Protein AF-A0A7S1WK56-F1 (afdb_monomer_lite)

Secondary structure (DSSP, 8-state):
---PPP-TTSPTTEEEEEETTTTEEEEEETTT--EESS-----S-TTS-SSSS----------------------------SSTTHHHHHHHHHHHHHHHHHHHHHHHHHHHHHHHHHHHHHHHHHHHHHHHHHHHHHHHHHHHHHHHHHHHHHHHHHHHHHHHHHHHHHHHHHHHHHHHHHHHHHHHHHHHHHHHHHHHHHTPPPP-

pLDDT: mean 79.46, std 22.86, range [32.66, 98.88]

Foldseek 3Di:
DPPDDDPPFAPPQKDWDADPVVRAIWIAGNVPRDIGRDRDGPDPDPPPPPPDDDDDDDDDDDDDDDDDDDDPDDPPPPPPPPDPVVVVVVVVVVVVVVVVVVVVVVVVVVVVVVVVVVVVVVVVVVVVVVVVVVVVVVVVVVVVVVVVVVVVVVVVVVVVVVVVVVVVVVVVVVVVVVVVVVVVVVVVVVVVVVVVVVCVVVVDPDDD

Radius of gyration: 56.82 Å; chains: 1; bounding box: 112×49×165 Å

Sequence (208 aa):
RMAGRVPYDLPVGWEWEWDAKCGMYYHYNRQTGEHTWRKPFGRMSSQETRAAGARRSCRFFDTDGLESKDFSGSTGSFDNEFEEAGDKDYLRQMEHELRLAMARAEAAEEQAAQLHGELQSARAEAEVARELLERMRGELESARAEAEVAQASERVRVLELEAAARRVVQLCAELDSARAAAEGAEEAGRVRDLELEAWRHHGVAQPG

Organism: Alexandrium catenella (NCBI:txid2925)

InterPro domains:
  IPR001202 WW domain [PS50020] (8-42)
  IPR001202 WW domain [SM00456] (9-42)
  IPR001202 WW domain [cd00201] (11-40)
  IPR036020 WW domain superfamily [SSF51045] (8-41)

Structure (mmCIF, N/CA/C/O backbone):
data_AF-A0A7S1WK56-F1
#
_entry.id   AF-A0A7S1WK56-F1
#
loop_
_atom_site.group_PDB
_atom_site.id
_atom_site.type_symbol
_atom_site.label_atom_id
_atom_site.label_alt_id
_atom_site.label_comp_id
_atom_site.label_asym_id
_atom_site.label_entity_id
_atom_site.label_seq_id
_atom_site.pdbx_PDB_ins_code
_atom_site.Cartn_x
_atom_site.Cartn_y
_atom_site.Cartn_z
_atom_site.occupancy
_atom_site.B_iso_or_equiv
_atom_site.auth_seq_id
_atom_site.auth_comp_id
_atom_site.auth_asym_id
_atom_site.auth_atom_id
_atom_site.pdbx_PDB_model_num
ATOM 1 N N . ARG A 1 1 ? -8.643 -21.824 -28.095 1.00 37.94 1 ARG A N 1
ATOM 2 C CA . ARG A 1 1 ? -7.795 -21.455 -29.255 1.00 37.94 1 ARG A CA 1
ATOM 3 C C . ARG A 1 1 ? -7.479 -19.973 -29.129 1.00 37.94 1 ARG A C 1
ATOM 5 O O . ARG A 1 1 ? -8.362 -19.164 -29.369 1.00 37.94 1 ARG A O 1
ATOM 12 N N . MET A 1 2 ? -6.288 -19.629 -28.642 1.00 37.19 2 MET A N 1
ATOM 13 C CA . MET A 1 2 ? -5.841 -18.237 -28.543 1.00 37.19 2 MET A CA 1
ATOM 14 C C . MET A 1 2 ? -5.387 -17.798 -29.938 1.00 37.19 2 MET A C 1
ATOM 16 O O . MET A 1 2 ? -4.275 -18.110 -30.349 1.00 37.19 2 MET A O 1
ATOM 20 N N . ALA A 1 3 ? -6.274 -17.145 -30.690 1.00 42.09 3 ALA A N 1
ATOM 21 C CA . ALA A 1 3 ? -5.906 -16.438 -31.912 1.00 42.09 3 ALA A CA 1
ATOM 22 C C . ALA A 1 3 ? -5.135 -15.170 -31.506 1.00 42.09 3 ALA A C 1
ATOM 24 O O . ALA A 1 3 ? -5.716 -14.103 -31.310 1.00 42.09 3 ALA A O 1
ATOM 25 N N . GLY A 1 4 ? -3.830 -15.327 -31.276 1.00 39.88 4 GLY A N 1
ATOM 26 C CA . GLY A 1 4 ? -2.907 -14.212 -31.104 1.00 39.88 4 GLY A CA 1
ATOM 27 C C . GLY A 1 4 ? -2.905 -13.354 -32.366 1.00 39.88 4 GLY A C 1
ATOM 28 O O . GLY A 1 4 ? -2.886 -13.879 -33.478 1.00 39.88 4 GLY A O 1
ATOM 29 N N . ARG A 1 5 ? -2.990 -12.034 -32.182 1.00 43.88 5 ARG A N 1
ATOM 30 C CA . ARG A 1 5 ? -2.992 -11.034 -33.256 1.00 43.88 5 ARG A CA 1
ATOM 31 C C . ARG A 1 5 ? -1.868 -11.318 -34.250 1.00 43.88 5 ARG A C 1
ATOM 33 O O . ARG A 1 5 ? -0.709 -11.433 -33.864 1.00 43.88 5 ARG A O 1
ATOM 40 N N . VAL A 1 6 ? -2.241 -11.392 -35.520 1.00 48.22 6 VAL A N 1
ATOM 41 C CA . VAL A 1 6 ? -1.336 -11.514 -36.663 1.00 48.22 6 VAL A CA 1
ATOM 42 C C . VAL A 1 6 ? -0.369 -10.320 -36.665 1.00 48.22 6 VAL A C 1
ATOM 44 O O . VAL A 1 6 ? -0.840 -9.181 -36.671 1.00 48.22 6 VAL A O 1
ATOM 47 N N . PRO A 1 7 ? 0.960 -10.522 -36.671 1.00 51.78 7 PRO A N 1
ATOM 48 C CA . PRO A 1 7 ? 1.886 -9.480 -37.095 1.00 51.78 7 PRO A CA 1
ATOM 49 C C . PRO A 1 7 ? 1.637 -9.239 -38.593 1.00 51.78 7 PRO A C 1
ATOM 51 O O . PRO A 1 7 ? 1.851 -10.136 -39.405 1.00 51.78 7 PRO A O 1
ATOM 54 N N . TYR A 1 8 ? 1.124 -8.059 -38.947 1.00 55.81 8 TYR A N 1
ATOM 55 C CA . TYR A 1 8 ? 0.561 -7.680 -40.258 1.00 55.81 8 TYR A CA 1
ATOM 56 C C . TYR A 1 8 ? 1.551 -7.615 -41.449 1.00 55.81 8 TYR A C 1
ATOM 58 O O . TYR A 1 8 ? 1.283 -6.935 -42.433 1.00 55.81 8 TYR A O 1
ATOM 66 N N . ASP A 1 9 ? 2.665 -8.348 -41.424 1.00 71.50 9 ASP A N 1
ATOM 67 C CA . ASP A 1 9 ? 3.758 -8.183 -42.401 1.00 71.50 9 ASP A CA 1
ATOM 68 C C . ASP A 1 9 ? 4.024 -9.418 -43.275 1.00 71.50 9 ASP A C 1
ATOM 70 O O . ASP A 1 9 ? 5.067 -9.514 -43.928 1.00 71.50 9 ASP A O 1
ATOM 74 N N . LEU A 1 10 ? 3.149 -10.420 -43.235 1.00 73.94 10 LEU A N 1
ATOM 75 C CA . LEU A 1 10 ? 3.310 -11.631 -44.034 1.00 73.94 10 LEU A CA 1
ATOM 76 C C . LEU A 1 10 ? 2.675 -11.442 -45.419 1.00 73.94 10 LEU A C 1
ATOM 78 O O . LEU A 1 10 ? 1.555 -10.933 -45.505 1.00 73.94 10 LEU A O 1
ATOM 82 N N . PRO A 1 11 ? 3.357 -11.836 -46.512 1.00 79.50 11 PRO A N 1
ATOM 83 C CA . PRO A 1 11 ? 2.775 -11.773 -47.846 1.00 79.50 11 PRO A CA 1
ATOM 84 C C . PRO A 1 11 ? 1.510 -12.633 -47.927 1.00 79.50 11 PRO A C 1
ATOM 86 O O . PRO A 1 11 ? 1.366 -13.622 -47.205 1.00 79.50 11 PRO A O 1
ATOM 89 N N . VAL A 1 12 ? 0.599 -12.282 -48.836 1.00 78.62 12 VAL A N 1
ATOM 90 C CA . VAL A 1 12 ? -0.652 -13.028 -49.026 1.00 78.62 12 VAL A CA 1
ATOM 91 C C . VAL A 1 12 ? -0.375 -14.525 -49.239 1.00 78.62 12 VAL A C 1
ATOM 93 O O . VAL A 1 12 ? 0.478 -14.901 -50.039 1.00 78.62 12 VAL A O 1
ATOM 96 N N . GLY A 1 13 ? -1.080 -15.378 -48.492 1.00 83.31 13 GLY A N 1
ATOM 97 C CA . GLY A 1 13 ? -0.922 -16.836 -48.544 1.00 83.31 13 GLY A CA 1
ATOM 98 C C . GLY A 1 13 ? 0.068 -17.427 -47.535 1.00 83.31 13 GLY A C 1
ATOM 99 O O . GLY A 1 13 ? 0.077 -18.647 -47.371 1.00 83.31 13 GLY A O 1
ATOM 100 N N . TRP A 1 14 ? 0.841 -16.599 -46.826 1.00 86.31 14 TRP A N 1
ATOM 101 C CA . TRP A 1 14 ? 1.722 -17.044 -45.747 1.00 86.31 14 TRP A CA 1
ATOM 102 C C . TRP A 1 14 ? 1.045 -16.964 -44.381 1.00 86.31 14 TRP A C 1
ATOM 104 O O . TRP A 1 14 ? 0.494 -15.935 -43.994 1.00 86.31 14 TRP A O 1
ATOM 114 N N . GLU A 1 15 ? 1.148 -18.049 -43.628 1.00 87.00 15 GLU A N 1
ATOM 115 C CA . GLU A 1 15 ? 0.730 -18.158 -42.236 1.00 87.00 15 GLU A CA 1
ATOM 116 C C . GLU A 1 15 ? 1.945 -18.538 -41.372 1.00 87.00 15 GLU A C 1
ATOM 118 O O . GLU A 1 15 ? 2.975 -18.984 -41.881 1.00 87.00 15 GLU A O 1
ATOM 123 N N . TRP A 1 16 ? 1.859 -18.321 -40.062 1.00 83.75 16 TRP A N 1
ATOM 124 C CA . TRP A 1 16 ? 2.904 -18.673 -39.099 1.00 83.75 16 TRP A CA 1
ATOM 125 C C . TRP A 1 16 ? 2.313 -19.603 -38.047 1.00 83.75 16 TRP A C 1
ATOM 127 O O . TRP A 1 16 ? 1.188 -19.397 -37.589 1.00 83.75 16 TRP A O 1
ATOM 137 N N . GLU A 1 17 ? 3.060 -20.634 -37.673 1.00 86.38 17 GLU A N 1
ATOM 138 C CA . GLU A 1 17 ? 2.648 -21.612 -36.672 1.00 86.38 17 GLU A CA 1
ATOM 139 C C . GLU A 1 17 ? 3.807 -21.895 -35.710 1.00 86.38 17 GLU A C 1
ATOM 141 O O . GLU A 1 17 ? 4.985 -21.775 -36.055 1.00 86.38 17 GLU A O 1
ATOM 146 N N . TRP A 1 18 ? 3.471 -22.191 -34.456 1.00 86.12 18 TRP A N 1
ATOM 147 C CA . TRP A 1 18 ? 4.445 -22.504 -33.416 1.00 86.12 18 TRP A CA 1
ATOM 148 C C . TRP A 1 18 ? 4.806 -23.986 -33.458 1.00 86.12 18 TRP A C 1
ATOM 150 O O . TRP A 1 18 ? 3.933 -24.831 -33.254 1.00 86.12 18 TRP A O 1
ATOM 160 N N . ASP A 1 19 ? 6.087 -24.307 -33.642 1.00 84.56 19 ASP A N 1
ATOM 161 C CA . ASP A 1 19 ? 6.566 -25.676 -33.466 1.00 84.56 19 ASP A CA 1
ATOM 162 C C . ASP A 1 19 ? 7.037 -25.892 -32.021 1.00 84.56 19 ASP A C 1
ATOM 164 O O . ASP A 1 19 ? 8.079 -25.390 -31.593 1.00 84.56 19 ASP A O 1
ATOM 168 N N . ALA A 1 20 ? 6.276 -26.690 -31.268 1.00 83.69 20 ALA A N 1
ATOM 169 C CA . ALA A 1 20 ? 6.601 -27.052 -29.890 1.00 83.69 20 ALA A CA 1
ATOM 170 C C . ALA A 1 20 ? 7.893 -27.880 -29.759 1.00 83.69 20 ALA A C 1
ATOM 172 O O . ALA A 1 20 ? 8.467 -27.922 -28.673 1.00 83.69 20 ALA A O 1
ATOM 173 N N . LYS A 1 21 ? 8.362 -28.531 -30.833 1.00 77.50 21 LYS A N 1
ATOM 174 C CA . LYS A 1 21 ? 9.604 -29.322 -30.819 1.00 77.50 21 LYS A CA 1
ATOM 175 C C . LYS A 1 21 ? 10.846 -28.448 -30.914 1.00 77.50 21 LYS A C 1
ATOM 177 O O . LYS A 1 21 ? 11.847 -28.743 -30.269 1.00 77.50 21 LYS A O 1
ATOM 182 N N . CYS A 1 22 ? 10.779 -27.389 -31.715 1.00 77.12 22 CYS A N 1
ATOM 183 C CA . CYS A 1 22 ? 11.897 -26.475 -31.935 1.00 77.12 22 CYS A CA 1
ATOM 184 C C . CYS A 1 22 ? 11.815 -25.211 -31.070 1.00 77.12 22 CYS A C 1
ATOM 186 O O . CYS A 1 22 ? 12.796 -24.478 -30.989 1.00 77.12 22 CYS A O 1
ATOM 188 N N . GLY A 1 23 ? 10.671 -24.950 -30.427 1.00 86.25 23 GLY A N 1
ATOM 189 C CA . GLY A 1 23 ? 10.465 -23.763 -29.595 1.00 86.25 23 GLY A CA 1
ATOM 190 C C . GLY A 1 23 ? 10.542 -22.458 -30.390 1.00 86.25 23 GLY A C 1
ATOM 191 O O . GLY A 1 23 ? 10.945 -21.432 -29.849 1.00 86.25 23 GLY A O 1
ATOM 192 N N . MET A 1 24 ? 10.214 -22.504 -31.685 1.00 83.88 24 MET A N 1
ATOM 193 C CA . MET A 1 24 ? 10.280 -21.363 -32.595 1.00 83.88 24 MET A CA 1
ATOM 194 C C . MET A 1 24 ? 9.082 -21.357 -33.549 1.00 83.88 24 MET A C 1
ATOM 196 O O . MET A 1 24 ? 8.478 -22.395 -33.826 1.00 83.88 24 MET A O 1
ATOM 200 N N . TYR A 1 25 ? 8.751 -20.176 -34.072 1.00 85.88 25 TYR A N 1
ATOM 201 C CA . TYR A 1 25 ? 7.740 -20.029 -35.117 1.00 85.88 25 TYR A CA 1
ATOM 202 C C . TYR A 1 25 ? 8.321 -20.379 -36.487 1.00 85.88 25 TYR A C 1
ATOM 204 O O . TYR A 1 25 ? 9.414 -19.930 -36.838 1.00 85.88 25 TYR A O 1
ATOM 212 N N . TYR A 1 26 ? 7.560 -21.132 -37.275 1.00 85.88 26 TYR A N 1
ATOM 213 C CA . TYR A 1 26 ? 7.835 -21.359 -38.688 1.00 85.88 26 TYR A CA 1
ATOM 214 C C . TYR A 1 26 ? 6.744 -20.707 -39.536 1.00 85.88 26 TYR A C 1
ATOM 216 O O . TYR A 1 26 ? 5.606 -20.545 -39.096 1.00 85.88 26 TYR A O 1
ATOM 224 N N . HIS A 1 27 ? 7.100 -20.300 -40.750 1.00 88.38 27 HIS A N 1
ATOM 225 C CA . HIS A 1 27 ? 6.170 -19.720 -41.709 1.00 88.38 27 HIS A CA 1
ATOM 226 C C . HIS A 1 27 ? 5.883 -20.746 -42.791 1.00 88.38 27 HIS A C 1
ATOM 228 O O . HIS A 1 27 ? 6.809 -21.380 -43.301 1.00 88.38 27 HIS A O 1
ATOM 234 N N . TYR A 1 28 ? 4.620 -20.895 -43.164 1.00 88.12 28 TYR A N 1
ATOM 235 C CA . TYR A 1 28 ? 4.206 -21.817 -44.206 1.00 88.12 28 TYR A CA 1
ATOM 236 C C . TYR A 1 28 ? 3.258 -21.133 -45.183 1.00 88.12 28 TYR A C 1
ATOM 238 O O . TYR A 1 28 ? 2.394 -20.345 -44.799 1.00 88.12 28 TYR A O 1
ATOM 246 N N . ASN A 1 29 ? 3.446 -21.402 -46.469 1.00 87.38 29 ASN A N 1
ATOM 247 C CA . ASN A 1 29 ? 2.599 -20.869 -47.519 1.00 87.38 29 ASN A CA 1
ATOM 248 C C . ASN A 1 29 ? 1.518 -21.893 -47.860 1.00 87.38 29 ASN A C 1
ATOM 250 O O . ASN A 1 29 ? 1.813 -22.974 -48.370 1.00 87.38 29 ASN A O 1
ATOM 254 N N . ARG A 1 30 ? 0.249 -21.552 -47.627 1.00 82.69 30 ARG A N 1
ATOM 255 C CA . ARG A 1 30 ? -0.880 -22.447 -47.937 1.00 82.69 30 ARG A CA 1
ATOM 256 C C . ARG A 1 30 ? -1.102 -22.655 -49.428 1.00 82.69 30 ARG A C 1
ATOM 258 O O . ARG A 1 30 ? -1.727 -23.640 -49.803 1.00 82.69 30 ARG A O 1
ATOM 265 N N . GLN A 1 31 ? -0.622 -21.737 -50.263 1.00 81.44 31 GLN A N 1
ATOM 266 C CA . GLN A 1 31 ? -0.774 -21.816 -51.713 1.00 81.44 31 GLN A CA 1
ATOM 267 C C . GLN A 1 31 ? 0.300 -22.701 -52.352 1.00 81.44 31 GLN A C 1
ATOM 269 O O . GLN A 1 31 ? -0.015 -23.455 -53.268 1.00 81.44 31 GLN A O 1
ATOM 274 N N . THR A 1 32 ? 1.550 -22.631 -51.877 1.00 82.62 32 THR A N 1
ATOM 275 C CA . THR A 1 32 ? 2.677 -23.388 -52.463 1.00 82.62 32 THR A CA 1
ATOM 276 C C . THR A 1 32 ? 3.055 -24.645 -51.679 1.00 82.62 32 THR A C 1
ATOM 278 O O . THR A 1 32 ? 3.718 -25.521 -52.228 1.00 82.62 32 THR A O 1
ATOM 281 N N . GLY A 1 33 ? 2.641 -24.764 -50.413 1.00 84.94 33 GLY A N 1
ATOM 282 C CA . GLY A 1 33 ? 3.062 -25.845 -49.514 1.00 84.94 33 GLY A CA 1
ATOM 283 C C . GLY A 1 33 ? 4.503 -25.703 -49.005 1.00 84.94 33 GLY A C 1
ATOM 284 O O . GLY A 1 33 ? 5.042 -26.632 -48.406 1.00 84.94 33 GLY A O 1
ATOM 285 N N . GLU A 1 34 ? 5.146 -24.559 -49.243 1.00 83.38 34 GLU A N 1
ATOM 286 C CA . GLU A 1 34 ? 6.510 -24.285 -48.787 1.00 83.38 34 GLU A CA 1
ATOM 287 C C . GLU A 1 34 ? 6.534 -23.886 -47.308 1.00 83.38 34 GLU A C 1
ATOM 289 O O . GLU A 1 34 ? 5.634 -23.195 -46.829 1.00 83.38 34 GLU A O 1
ATOM 294 N N . HIS A 1 35 ? 7.589 -24.281 -46.592 1.00 86.56 35 HIS A N 1
ATOM 295 C CA . HIS A 1 35 ? 7.834 -23.895 -45.202 1.00 86.56 35 HIS A CA 1
ATOM 296 C C . HIS A 1 35 ? 9.228 -23.276 -45.053 1.00 86.56 35 HIS A C 1
ATOM 298 O O . HIS A 1 35 ? 10.198 -23.733 -45.655 1.00 86.56 35 HIS A O 1
ATOM 304 N N . THR A 1 36 ? 9.336 -22.221 -44.249 1.00 82.69 36 THR A N 1
ATOM 305 C CA . THR A 1 36 ? 10.593 -21.519 -43.969 1.00 82.69 36 THR A CA 1
ATOM 306 C C . THR A 1 36 ? 10.640 -21.048 -42.522 1.00 82.69 36 THR A C 1
ATOM 308 O O . THR A 1 36 ? 9.667 -20.547 -41.960 1.00 82.69 36 THR A O 1
ATOM 311 N N . TRP A 1 37 ? 11.819 -21.155 -41.921 1.00 84.94 37 TRP A N 1
ATOM 312 C CA . TRP A 1 37 ? 12.100 -20.611 -40.593 1.00 84.94 37 TRP A CA 1
ATOM 313 C C . TRP A 1 37 ? 12.365 -19.097 -40.631 1.00 84.94 37 TRP A C 1
ATOM 315 O O . TRP A 1 37 ? 12.256 -18.419 -39.615 1.00 84.94 37 TRP A O 1
ATOM 325 N N . ARG A 1 38 ? 12.692 -18.537 -41.806 1.00 80.19 38 ARG A N 1
ATOM 326 C CA . ARG A 1 38 ? 12.914 -17.094 -42.006 1.00 80.19 38 ARG A CA 1
ATOM 327 C C . ARG A 1 38 ? 11.637 -16.418 -42.500 1.00 80.19 38 ARG A C 1
ATOM 329 O O . ARG A 1 38 ? 11.012 -16.936 -43.421 1.00 80.19 38 ARG A O 1
ATOM 336 N N . LYS A 1 39 ? 11.287 -15.253 -41.938 1.00 79.81 39 LYS A N 1
ATOM 337 C CA . LYS A 1 39 ? 10.111 -14.467 -42.349 1.00 79.81 39 LYS A CA 1
ATOM 338 C C . LYS A 1 39 ? 10.194 -14.160 -43.857 1.00 79.81 39 LYS A C 1
ATOM 340 O O . LYS A 1 39 ? 11.180 -13.554 -44.284 1.00 79.81 39 LYS A O 1
ATOM 345 N N . PRO A 1 40 ? 9.213 -14.583 -44.669 1.00 73.88 40 PRO A N 1
ATOM 346 C CA . PRO A 1 40 ? 9.191 -14.279 -46.093 1.00 73.88 40 PRO A CA 1
ATOM 347 C C . PRO A 1 40 ? 8.975 -12.771 -46.262 1.00 73.88 40 PRO A C 1
ATOM 349 O O . PRO A 1 40 ? 7.939 -12.235 -45.878 1.00 73.88 40 PRO A O 1
ATOM 352 N N . PHE A 1 41 ? 9.967 -12.062 -46.800 1.00 67.44 41 PHE A N 1
ATOM 353 C CA . PHE A 1 41 ? 9.804 -10.649 -47.129 1.00 67.44 41 PHE A CA 1
ATOM 354 C C . PHE A 1 41 ? 8.927 -10.531 -48.372 1.00 67.44 41 PHE A C 1
ATOM 356 O O . PHE A 1 41 ? 9.178 -11.200 -49.372 1.00 67.44 41 PHE A O 1
ATOM 363 N N . GLY A 1 42 ? 7.910 -9.670 -48.312 1.00 58.34 42 GLY A N 1
ATOM 364 C CA . GLY A 1 42 ? 7.040 -9.344 -49.438 1.00 58.34 42 GLY A CA 1
ATOM 365 C C . GLY A 1 42 ? 7.780 -8.601 -50.544 1.00 58.34 42 GLY A C 1
ATOM 366 O O . GLY A 1 42 ? 7.571 -7.413 -50.749 1.00 58.34 42 GLY A O 1
ATOM 367 N N . ARG A 1 43 ? 8.643 -9.302 -51.278 1.00 42.69 43 ARG A N 1
ATOM 368 C CA . ARG A 1 43 ? 8.897 -9.009 -52.684 1.00 42.69 43 ARG A CA 1
ATOM 369 C C . ARG A 1 43 ? 8.170 -10.087 -53.463 1.00 42.69 43 ARG A C 1
ATOM 371 O O . ARG A 1 43 ? 8.346 -11.275 -53.211 1.00 42.69 43 ARG A O 1
ATOM 378 N N . MET A 1 44 ? 7.274 -9.640 -54.329 1.00 38.28 44 MET A N 1
ATOM 379 C CA . MET A 1 44 ? 6.530 -10.483 -55.249 1.00 38.28 44 MET A CA 1
ATOM 380 C C . MET A 1 44 ? 7.467 -11.519 -55.899 1.00 38.28 44 MET A C 1
ATOM 382 O O . MET A 1 44 ? 8.581 -11.187 -56.293 1.00 38.28 44 MET A O 1
ATOM 386 N N . SER A 1 45 ? 6.986 -12.764 -55.969 1.00 42.12 45 SER A N 1
ATOM 387 C CA . SER A 1 45 ? 7.499 -13.870 -56.790 1.00 42.12 45 SER A CA 1
ATOM 388 C C . SER A 1 45 ? 8.974 -14.283 -56.623 1.00 42.12 45 SER A C 1
ATOM 390 O O . SER A 1 45 ? 9.818 -13.966 -57.455 1.00 42.12 45 SER A O 1
ATOM 392 N N . SER A 1 46 ? 9.243 -15.211 -55.696 1.00 40.41 46 SER A N 1
ATOM 393 C CA . SER A 1 46 ? 10.385 -16.151 -55.783 1.00 40.41 46 SER A CA 1
ATOM 394 C C . SER A 1 46 ? 10.202 -17.219 -56.884 1.00 40.41 46 SER A C 1
ATOM 396 O O . SER A 1 46 ? 10.585 -18.373 -56.712 1.00 40.41 46 SER A O 1
ATOM 398 N N . GLN A 1 47 ? 9.610 -16.859 -58.028 1.00 37.91 47 GLN A N 1
ATOM 399 C CA . GLN A 1 47 ? 9.504 -17.725 -59.212 1.00 37.91 47 GLN A CA 1
ATOM 400 C C . GLN A 1 47 ? 10.326 -17.219 -60.406 1.00 37.91 47 GLN A C 1
ATOM 402 O O . GLN A 1 47 ? 10.152 -17.708 -61.517 1.00 37.91 47 GLN A O 1
ATOM 407 N N . GLU A 1 48 ? 11.289 -16.321 -60.176 1.00 40.22 48 GLU A N 1
ATOM 408 C CA . GLU A 1 48 ? 12.227 -15.859 -61.211 1.00 40.22 48 GLU A CA 1
ATOM 409 C C . GLU A 1 48 ? 13.697 -16.192 -60.897 1.00 40.22 48 GLU A C 1
ATOM 411 O O . GLU A 1 48 ? 14.625 -15.521 -61.330 1.00 40.22 48 GLU A O 1
ATOM 416 N N . THR A 1 49 ? 13.940 -17.293 -60.179 1.00 37.69 49 THR A N 1
ATOM 417 C CA . THR A 1 49 ? 15.266 -17.938 -60.092 1.00 37.69 49 THR A CA 1
ATOM 418 C C . THR A 1 49 ? 15.220 -19.372 -60.610 1.00 37.69 49 THR A C 1
ATOM 420 O O . THR A 1 49 ? 15.719 -20.317 -60.001 1.00 37.69 49 THR A O 1
ATOM 423 N N . ARG A 1 50 ? 14.628 -19.542 -61.798 1.00 37.34 50 ARG A N 1
ATOM 424 C CA . ARG A 1 50 ? 14.742 -20.779 -62.585 1.00 37.34 50 ARG A CA 1
ATOM 425 C C . ARG A 1 50 ? 15.207 -20.551 -64.027 1.00 37.34 50 ARG A C 1
ATOM 427 O O . ARG A 1 50 ? 14.840 -21.305 -64.919 1.00 37.34 50 ARG A O 1
ATOM 434 N N . ALA A 1 51 ? 16.071 -19.557 -64.233 1.00 43.97 51 ALA A N 1
ATOM 435 C CA . ALA A 1 51 ? 16.780 -19.342 -65.493 1.00 43.97 51 ALA A CA 1
ATOM 436 C C . ALA A 1 51 ? 18.200 -18.787 -65.267 1.00 43.97 51 ALA A C 1
ATOM 438 O O . ALA A 1 51 ? 18.481 -17.661 -65.639 1.00 43.97 51 ALA A O 1
ATOM 439 N N . ALA A 1 52 ? 19.075 -19.562 -64.619 1.00 44.38 52 ALA A N 1
A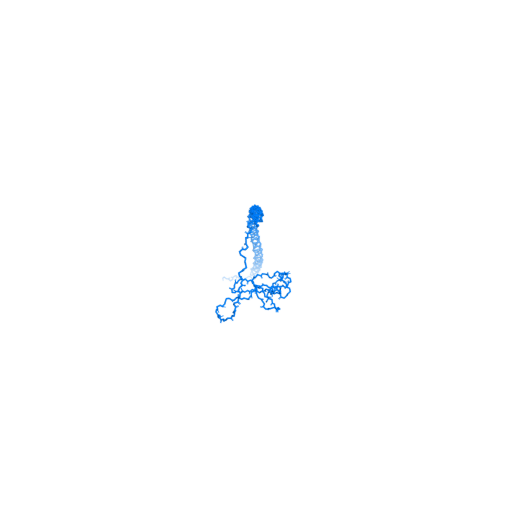TOM 440 C CA . ALA A 1 52 ? 20.532 -19.587 -64.842 1.00 44.38 52 ALA A CA 1
ATOM 441 C C . ALA A 1 52 ? 21.193 -20.380 -63.709 1.00 44.38 52 ALA A C 1
ATOM 443 O O . ALA A 1 52 ? 21.128 -19.989 -62.551 1.00 44.38 52 ALA A O 1
ATOM 444 N N . GLY A 1 53 ? 21.850 -21.490 -64.042 1.00 41.53 53 GLY A N 1
ATOM 445 C CA . GLY A 1 53 ? 22.726 -22.188 -63.099 1.00 41.53 53 GLY A CA 1
ATOM 446 C C . GLY A 1 53 ? 22.101 -23.408 -62.431 1.00 41.53 53 GLY A C 1
ATOM 447 O O . GLY A 1 53 ? 21.726 -23.370 -61.268 1.00 41.53 53 GLY A O 1
ATOM 448 N N . ALA A 1 54 ? 22.023 -24.509 -63.181 1.00 41.09 54 ALA A N 1
ATOM 449 C CA . ALA A 1 54 ? 22.580 -25.808 -62.785 1.00 41.09 54 ALA A CA 1
ATOM 450 C C . ALA A 1 54 ? 21.935 -26.924 -63.611 1.00 41.09 54 ALA A C 1
ATOM 452 O O . ALA A 1 54 ? 20.805 -27.331 -63.347 1.00 41.09 54 ALA A O 1
ATOM 453 N N . ARG A 1 55 ? 22.690 -27.465 -64.572 1.00 36.72 55 ARG A N 1
ATOM 454 C CA . ARG A 1 55 ? 22.737 -28.907 -64.859 1.00 36.72 55 ARG A CA 1
ATOM 455 C C . ARG A 1 55 ? 23.858 -29.189 -65.848 1.00 36.72 55 ARG A C 1
ATOM 457 O O . ARG A 1 55 ? 23.718 -28.913 -67.033 1.00 36.72 55 ARG A O 1
ATOM 464 N N . ARG A 1 56 ? 24.940 -29.753 -65.313 1.00 38.03 56 ARG A N 1
ATOM 465 C CA . ARG A 1 56 ? 25.766 -30.855 -65.845 1.00 38.03 56 ARG A CA 1
ATOM 466 C C . ARG A 1 56 ? 26.921 -30.998 -64.846 1.00 38.03 56 ARG A C 1
ATOM 468 O O . ARG A 1 56 ? 27.912 -30.299 -64.934 1.00 38.03 56 ARG A O 1
ATOM 475 N N . SER A 1 57 ? 26.687 -31.617 -63.689 1.00 39.06 57 SER A N 1
ATOM 476 C CA . SER A 1 57 ? 26.694 -33.077 -63.504 1.00 39.06 57 SER A CA 1
ATOM 477 C C . SER A 1 57 ? 27.910 -33.708 -64.172 1.00 39.06 57 SER A C 1
ATOM 479 O O . SER A 1 57 ? 27.862 -34.057 -65.348 1.00 39.06 57 SER A O 1
ATOM 481 N N . CYS A 1 58 ? 28.964 -33.887 -63.380 1.00 33.91 58 CYS A N 1
ATOM 482 C CA . CYS A 1 58 ? 30.047 -34.812 -63.662 1.00 33.91 58 CYS A CA 1
ATOM 483 C C . CYS A 1 58 ? 29.488 -36.230 -63.884 1.00 33.91 58 CYS A C 1
ATOM 485 O O . CYS A 1 58 ? 28.756 -36.744 -63.037 1.00 33.91 58 CYS A O 1
ATOM 487 N N . ARG A 1 59 ? 29.838 -36.830 -65.024 1.00 37.56 59 ARG A N 1
ATOM 488 C CA . ARG A 1 59 ? 30.022 -38.270 -65.302 1.00 37.56 59 ARG A CA 1
ATOM 489 C C . ARG A 1 59 ? 30.733 -38.329 -66.668 1.00 37.56 59 ARG A C 1
ATOM 491 O O . ARG A 1 59 ? 30.208 -37.775 -67.622 1.00 37.56 59 ARG A O 1
ATOM 498 N N . PHE A 1 60 ? 32.038 -38.598 -66.722 1.00 32.66 60 PHE A N 1
ATOM 499 C CA . PHE A 1 60 ? 32.685 -39.922 -66.713 1.00 32.66 60 PHE A CA 1
ATOM 500 C C . PHE A 1 60 ? 32.326 -40.749 -67.966 1.00 32.66 60 PHE A C 1
ATOM 502 O O . PHE A 1 60 ? 31.175 -41.145 -68.088 1.00 32.66 60 PHE A O 1
ATOM 509 N N . PHE A 1 61 ? 33.334 -40.916 -68.844 1.00 37.84 61 PHE A N 1
ATOM 510 C CA . PHE A 1 61 ? 33.528 -41.821 -69.999 1.00 37.84 61 PHE A CA 1
ATOM 511 C C . PHE A 1 61 ? 32.318 -42.245 -70.854 1.00 37.84 61 PHE A C 1
ATOM 513 O O . PHE A 1 61 ? 31.438 -42.945 -70.378 1.00 37.84 61 PHE A O 1
ATOM 520 N N . ASP A 1 62 ? 32.359 -41.919 -72.152 1.00 38.66 62 ASP A N 1
ATOM 521 C CA . ASP A 1 62 ? 32.649 -42.932 -73.177 1.00 38.66 62 ASP A CA 1
ATOM 522 C C . ASP A 1 62 ? 33.174 -42.287 -74.469 1.00 38.66 62 ASP A C 1
ATOM 524 O O . ASP A 1 62 ? 32.768 -41.202 -74.887 1.00 38.66 62 ASP A O 1
ATOM 528 N N . THR A 1 63 ? 34.160 -42.975 -75.029 1.00 44.31 63 THR A N 1
ATOM 529 C CA . THR A 1 63 ? 34.798 -42.795 -76.327 1.00 44.31 63 THR A CA 1
ATOM 530 C C . THR A 1 63 ? 33.812 -43.070 -77.455 1.00 44.31 63 THR A C 1
ATOM 532 O O . THR A 1 63 ? 33.109 -44.069 -77.395 1.00 44.31 63 THR A O 1
ATOM 535 N N . ASP A 1 64 ? 33.821 -42.258 -78.511 1.00 36.69 64 ASP A N 1
ATOM 536 C CA . ASP A 1 64 ? 34.056 -42.782 -79.858 1.00 36.69 64 ASP A CA 1
ATOM 537 C C . ASP A 1 64 ? 34.246 -41.667 -80.884 1.00 36.69 64 ASP A C 1
ATOM 539 O O . ASP A 1 64 ? 33.840 -40.521 -80.695 1.00 36.69 64 ASP A O 1
ATOM 543 N N . GLY A 1 65 ? 34.987 -42.049 -81.921 1.00 39.84 65 GLY A N 1
ATOM 544 C CA . GLY A 1 65 ? 35.642 -41.209 -82.909 1.00 39.84 65 GLY A CA 1
ATOM 545 C C . GLY A 1 65 ? 34.769 -40.174 -83.605 1.00 39.84 65 GLY A C 1
ATOM 546 O O . GLY A 1 65 ? 33.572 -40.354 -83.795 1.00 39.84 65 GLY A O 1
ATOM 547 N N . LEU A 1 66 ? 35.438 -39.128 -84.088 1.00 47.16 66 LEU A N 1
ATOM 548 C CA . LEU A 1 66 ? 35.589 -38.876 -85.523 1.00 47.16 66 LEU A CA 1
ATOM 549 C C . LEU A 1 66 ? 36.627 -37.758 -85.738 1.00 47.16 66 LEU A C 1
ATOM 551 O O . LEU A 1 66 ? 36.521 -36.679 -85.169 1.00 47.16 66 LEU A O 1
ATOM 555 N N . GLU A 1 67 ? 37.645 -38.105 -86.530 1.00 42.25 67 GLU A N 1
ATOM 556 C CA . GLU A 1 67 ? 38.340 -37.275 -87.531 1.00 42.25 67 GLU A CA 1
ATOM 557 C C . GLU A 1 67 ? 38.824 -35.874 -87.104 1.00 42.25 67 GLU A C 1
ATOM 559 O O . GLU A 1 67 ? 38.072 -34.928 -86.917 1.00 42.25 67 GLU A O 1
ATOM 564 N N . SER A 1 68 ? 40.133 -35.703 -86.904 1.00 47.25 68 SER A N 1
ATOM 565 C CA . SER A 1 68 ? 41.058 -35.241 -87.957 1.00 47.25 68 SER A CA 1
ATOM 566 C C . SER A 1 68 ? 40.594 -33.962 -88.665 1.00 47.25 68 SER A C 1
ATOM 568 O O . SER A 1 68 ? 39.795 -34.019 -89.597 1.00 47.25 68 SER A O 1
ATOM 570 N N . LYS A 1 69 ? 41.184 -32.825 -88.274 1.00 45.00 69 LYS A N 1
ATOM 571 C CA . LYS A 1 69 ? 41.948 -31.956 -89.187 1.00 45.00 69 LYS A CA 1
ATOM 572 C C . LYS A 1 69 ? 42.494 -30.727 -88.468 1.00 45.00 69 LYS A C 1
ATOM 574 O O . LYS A 1 69 ? 41.751 -29.896 -87.962 1.00 45.00 69 LYS A O 1
ATOM 579 N N . ASP A 1 70 ? 43.818 -30.649 -88.466 1.00 50.78 70 ASP A N 1
ATOM 580 C CA . ASP A 1 70 ? 44.571 -29.490 -88.936 1.00 50.78 70 ASP A CA 1
ATOM 581 C C . ASP A 1 70 ? 44.052 -28.122 -88.473 1.00 50.78 70 ASP A C 1
ATOM 583 O O . ASP A 1 70 ? 43.427 -27.378 -89.225 1.00 50.78 70 ASP A O 1
ATOM 587 N N . PHE A 1 71 ? 44.412 -27.745 -87.247 1.00 40.59 71 PHE A N 1
ATOM 588 C CA . PHE A 1 71 ? 44.524 -26.334 -86.883 1.00 40.59 71 PHE A CA 1
ATOM 589 C C . PHE A 1 71 ? 45.951 -26.039 -86.413 1.00 40.59 71 PHE A C 1
ATOM 591 O O . PHE A 1 71 ? 46.212 -25.659 -85.275 1.00 40.59 71 PHE A O 1
ATOM 598 N N . SER A 1 72 ? 46.913 -26.230 -87.324 1.00 51.62 72 SER A N 1
ATOM 599 C CA . SER A 1 72 ? 48.198 -25.530 -87.272 1.00 51.62 72 SER A CA 1
ATOM 600 C C . SER A 1 72 ? 47.938 -24.066 -87.632 1.00 51.62 72 SER A C 1
ATOM 602 O O . SER A 1 72 ? 48.116 -23.637 -88.771 1.00 51.62 72 S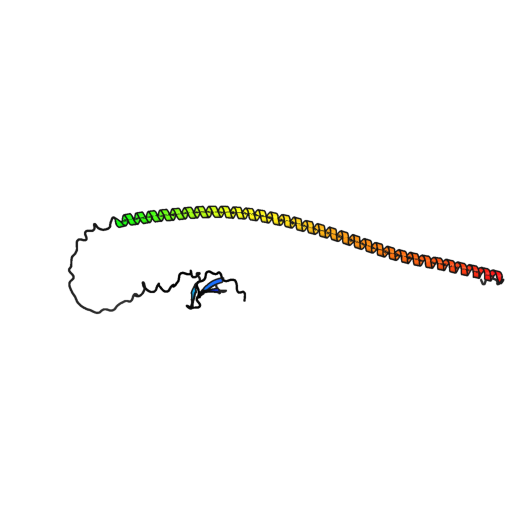ER A O 1
ATOM 604 N N . GLY A 1 73 ? 47.409 -23.324 -86.668 1.00 38.91 73 GLY A N 1
ATOM 605 C CA . GLY A 1 73 ? 47.003 -21.941 -86.832 1.00 38.91 73 GLY A CA 1
ATOM 606 C C . GLY A 1 73 ? 47.605 -21.099 -85.729 1.00 38.91 73 GLY A C 1
ATOM 607 O O . GLY A 1 73 ? 46.982 -20.914 -84.697 1.00 38.91 73 GLY A O 1
ATOM 608 N N . SER A 1 74 ? 48.790 -20.564 -86.010 1.00 43.88 74 SER A N 1
ATOM 609 C CA . SER A 1 74 ? 49.296 -19.335 -85.411 1.00 43.88 74 SER A CA 1
ATOM 610 C C . SER A 1 74 ? 49.545 -19.384 -83.899 1.00 43.88 74 SER A C 1
ATOM 612 O O . SER A 1 74 ? 48.681 -19.076 -83.080 1.00 43.88 74 SER A O 1
ATOM 614 N N . THR A 1 75 ? 50.802 -19.634 -83.526 1.00 49.56 75 THR A N 1
ATOM 615 C CA . THR A 1 75 ? 51.414 -18.938 -82.388 1.00 49.56 75 THR A CA 1
ATOM 616 C C . THR A 1 75 ? 51.393 -17.443 -82.705 1.00 49.56 75 THR A C 1
ATOM 618 O O . THR A 1 75 ? 52.383 -16.872 -83.164 1.00 49.56 75 THR A O 1
ATOM 621 N N . GLY A 1 76 ? 50.219 -16.835 -82.548 1.00 40.09 76 GLY A N 1
ATOM 622 C CA . GLY A 1 76 ? 50.078 -15.399 -82.483 1.00 40.09 76 GLY A CA 1
ATOM 623 C C . GLY A 1 76 ? 50.942 -14.947 -81.324 1.00 40.09 76 GLY A C 1
ATOM 624 O O . GLY A 1 76 ? 50.731 -15.377 -80.191 1.00 40.09 76 GLY A O 1
ATOM 625 N N . SER A 1 77 ? 51.951 -14.146 -81.655 1.00 49.59 77 SER A N 1
ATOM 626 C CA . SER A 1 77 ? 52.562 -13.190 -80.746 1.00 49.59 77 SER A CA 1
ATOM 627 C C . SER A 1 77 ? 51.423 -12.523 -79.987 1.00 49.59 77 SER A C 1
ATOM 629 O O . SER A 1 77 ? 50.699 -11.699 -80.538 1.00 49.59 77 SER A O 1
ATOM 631 N N . PHE A 1 78 ? 51.167 -12.999 -78.773 1.00 38.03 78 PHE A N 1
ATOM 632 C CA . PHE A 1 78 ? 50.288 -12.322 -77.848 1.00 38.03 78 PHE A CA 1
ATOM 633 C C . PHE A 1 78 ? 51.136 -11.148 -77.385 1.00 38.03 78 PHE A C 1
ATOM 635 O O . PHE A 1 78 ? 52.020 -11.315 -76.544 1.00 38.03 78 PHE A O 1
ATOM 642 N N . ASP A 1 79 ? 50.967 -10.005 -78.049 1.00 46.75 79 ASP A N 1
ATOM 643 C CA . ASP A 1 79 ? 51.467 -8.727 -77.569 1.00 46.75 79 ASP A CA 1
ATOM 644 C C . ASP A 1 79 ? 50.839 -8.522 -76.188 1.00 46.75 79 ASP A C 1
ATOM 646 O O . ASP A 1 79 ? 49.708 -8.063 -76.034 1.00 46.75 79 ASP A O 1
ATOM 650 N N . ASN A 1 80 ? 51.561 -8.982 -75.170 1.00 48.12 80 ASN A N 1
ATOM 651 C CA . ASN A 1 80 ? 51.178 -8.950 -73.770 1.00 48.12 80 ASN A CA 1
ATOM 652 C C . ASN A 1 80 ? 51.446 -7.535 -73.227 1.00 48.12 80 ASN A C 1
ATOM 654 O O . ASN A 1 80 ? 52.186 -7.349 -72.269 1.00 48.12 80 ASN A O 1
ATOM 658 N N . GLU A 1 81 ? 50.892 -6.532 -73.907 1.00 54.16 81 GLU A N 1
ATOM 659 C CA . GLU A 1 81 ? 50.842 -5.127 -73.478 1.00 54.16 81 GLU A CA 1
ATOM 660 C C . GLU A 1 81 ? 49.410 -4.699 -73.120 1.00 54.16 81 GLU A C 1
ATOM 662 O O . GLU A 1 81 ? 49.140 -3.526 -72.861 1.00 54.16 81 GLU A O 1
ATOM 667 N N . PHE A 1 82 ? 48.473 -5.646 -73.076 1.00 47.28 82 PHE A N 1
ATOM 668 C CA . PHE A 1 82 ? 47.078 -5.389 -72.757 1.00 47.28 82 PHE A CA 1
ATOM 669 C C . PHE A 1 82 ? 46.762 -5.880 -71.333 1.00 47.28 82 PHE A C 1
ATOM 671 O O . PHE A 1 82 ? 47.052 -7.021 -71.000 1.00 47.28 82 PHE A O 1
ATOM 678 N N . GLU A 1 83 ? 46.169 -4.991 -70.524 1.00 54.97 83 GLU A N 1
ATOM 679 C CA . GLU A 1 83 ? 45.534 -5.214 -69.202 1.00 54.97 83 GLU A CA 1
ATOM 680 C C . GLU A 1 83 ? 46.305 -4.978 -67.885 1.00 54.97 83 GLU A C 1
ATOM 682 O O . GLU A 1 83 ? 45.742 -5.205 -66.822 1.00 54.97 83 GLU A O 1
ATOM 687 N N . GLU A 1 84 ? 47.489 -4.359 -67.851 1.00 53.62 84 GLU A N 1
ATOM 688 C CA . GLU A 1 84 ? 48.111 -4.038 -66.539 1.00 53.62 84 GLU A CA 1
ATOM 689 C C . GLU A 1 84 ? 47.544 -2.778 -65.830 1.00 53.62 84 GLU A C 1
ATOM 691 O O . GLU A 1 84 ? 47.866 -2.500 -64.669 1.00 53.62 84 GLU A O 1
ATOM 696 N N . ALA A 1 85 ? 46.710 -1.986 -66.517 1.00 53.81 85 ALA A N 1
ATOM 697 C CA . ALA A 1 85 ? 46.114 -0.756 -65.977 1.00 53.81 85 ALA A CA 1
ATOM 698 C C . ALA A 1 85 ? 44.758 -0.988 -65.279 1.00 53.81 85 ALA A C 1
ATOM 700 O O . ALA A 1 85 ? 44.493 -0.368 -64.249 1.00 53.81 85 ALA A O 1
ATOM 701 N N . GLY A 1 86 ? 43.932 -1.913 -65.787 1.00 60.62 86 GLY A N 1
ATOM 702 C CA . GLY A 1 86 ? 42.612 -2.224 -65.217 1.00 60.62 86 GLY A CA 1
ATOM 703 C C . GLY A 1 86 ? 42.694 -2.859 -63.826 1.00 60.62 86 GLY A C 1
ATOM 704 O O . GLY A 1 86 ? 41.916 -2.508 -62.939 1.00 60.62 86 GLY A O 1
ATOM 705 N N . ASP A 1 87 ? 43.703 -3.702 -63.597 1.00 65.56 87 ASP A N 1
ATOM 706 C CA . ASP A 1 87 ? 43.929 -4.367 -62.308 1.00 65.56 87 ASP A CA 1
ATOM 707 C C . ASP A 1 87 ? 44.339 -3.391 -61.196 1.00 65.56 87 ASP A C 1
ATOM 709 O O . ASP A 1 87 ? 43.911 -3.522 -60.048 1.00 65.56 87 ASP A O 1
ATOM 713 N N . LYS A 1 88 ? 45.134 -2.363 -61.517 1.00 73.00 88 LYS A N 1
ATOM 714 C CA . LYS A 1 88 ? 45.585 -1.374 -60.522 1.00 73.00 88 LYS A CA 1
ATOM 715 C C . LYS A 1 88 ? 44.451 -0.443 -60.099 1.00 73.00 88 LYS A C 1
ATOM 717 O O . LYS A 1 88 ? 44.369 -0.092 -58.922 1.00 73.00 88 LYS A O 1
ATOM 722 N N . ASP A 1 89 ? 43.565 -0.072 -61.019 1.00 83.12 89 ASP A N 1
ATOM 723 C CA . ASP A 1 89 ? 42.402 0.759 -60.698 1.00 83.12 89 ASP A CA 1
ATOM 724 C C . ASP A 1 89 ? 41.314 -0.031 -59.955 1.00 83.12 89 ASP A C 1
ATOM 726 O O . ASP A 1 89 ? 40.736 0.492 -59.000 1.00 83.12 89 ASP A O 1
ATOM 730 N N . TYR A 1 90 ? 41.123 -1.316 -60.280 1.00 79.38 90 TYR A N 1
ATOM 731 C CA . TYR A 1 90 ? 40.246 -2.217 -59.524 1.00 79.38 90 TYR A CA 1
ATOM 732 C C . TYR A 1 90 ? 40.715 -2.402 -58.072 1.00 79.38 90 TYR A C 1
ATOM 734 O O . TYR A 1 90 ? 39.925 -2.273 -57.135 1.00 79.38 90 TYR A O 1
ATOM 742 N N . LEU A 1 91 ? 42.016 -2.626 -57.858 1.00 86.00 91 LEU A N 1
ATOM 743 C CA . LEU A 1 91 ? 42.584 -2.757 -56.514 1.00 86.00 91 LEU A CA 1
ATOM 744 C C . LEU A 1 91 ? 42.474 -1.459 -55.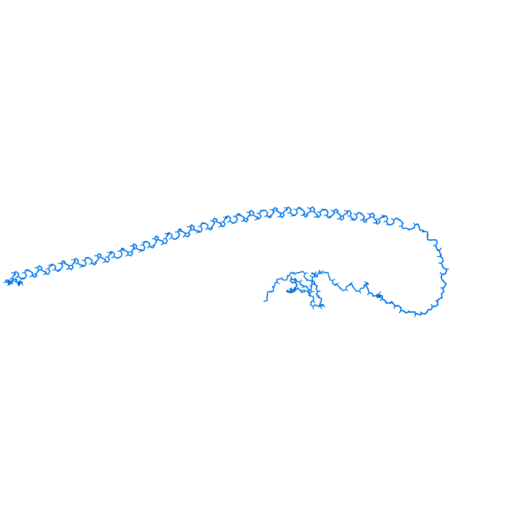702 1.00 86.00 91 LEU A C 1
ATOM 746 O O . LEU A 1 91 ? 42.144 -1.514 -54.519 1.00 86.00 91 LEU A O 1
ATOM 750 N N . ARG A 1 92 ? 42.684 -0.289 -56.323 1.00 89.88 92 ARG A N 1
ATOM 751 C CA . ARG A 1 92 ? 42.470 1.016 -55.664 1.00 89.88 92 ARG A CA 1
ATOM 752 C C . ARG A 1 92 ? 41.007 1.228 -55.282 1.00 89.88 92 ARG A C 1
ATOM 754 O O . ARG A 1 92 ? 40.734 1.718 -54.187 1.00 89.88 92 ARG A O 1
ATOM 761 N N . GLN A 1 93 ? 40.073 0.857 -56.160 1.00 91.62 93 GLN A N 1
ATOM 762 C CA . GLN A 1 93 ? 38.644 0.944 -55.872 1.00 91.62 93 GLN A CA 1
ATOM 763 C C . GLN A 1 93 ? 38.263 0.027 -54.704 1.00 91.62 93 GLN A C 1
ATOM 765 O O . GLN A 1 93 ? 37.609 0.478 -53.766 1.00 91.62 93 GLN A O 1
ATOM 770 N N . MET A 1 94 ? 38.726 -1.223 -54.715 1.00 93.31 94 MET A N 1
ATOM 771 C CA . MET A 1 94 ? 38.482 -2.178 -53.635 1.00 93.31 94 MET A CA 1
ATOM 772 C C . MET A 1 94 ? 39.088 -1.707 -52.304 1.00 93.31 94 MET A C 1
ATOM 774 O O . MET A 1 94 ? 38.449 -1.815 -51.260 1.00 93.31 94 MET A O 1
ATOM 778 N N . GLU A 1 95 ? 40.296 -1.139 -52.316 1.00 95.12 95 GLU A N 1
ATOM 779 C CA . GLU A 1 95 ? 40.931 -0.590 -51.113 1.00 95.12 95 GLU A CA 1
ATOM 780 C C . GLU A 1 95 ? 40.158 0.623 -50.566 1.00 95.12 95 GLU A C 1
ATOM 782 O O . GLU A 1 95 ? 39.992 0.772 -49.355 1.00 95.12 95 GLU A O 1
ATOM 787 N N . HIS A 1 96 ? 39.639 1.482 -51.446 1.00 96.31 96 HIS A N 1
ATOM 788 C CA . HIS A 1 96 ? 38.761 2.585 -51.061 1.00 96.31 96 HIS A CA 1
ATOM 789 C C . HIS A 1 96 ? 37.434 2.082 -50.470 1.00 96.31 96 HIS A C 1
ATOM 791 O O . HIS A 1 96 ? 36.993 2.582 -49.435 1.00 96.31 96 HIS A O 1
ATOM 797 N N . GLU A 1 97 ? 36.815 1.062 -51.068 1.00 96.31 97 GLU A N 1
ATOM 798 C CA . GLU A 1 97 ? 35.603 0.432 -50.534 1.00 96.31 97 GLU A CA 1
ATOM 799 C C . GLU A 1 97 ? 35.846 -0.236 -49.177 1.00 96.31 97 GLU A C 1
ATOM 801 O O . GLU A 1 97 ? 35.026 -0.080 -48.271 1.00 96.31 97 GLU A O 1
ATOM 806 N N . LEU A 1 98 ? 36.989 -0.902 -48.993 1.00 97.06 98 LEU A N 1
ATOM 807 C CA . LEU A 1 98 ? 37.382 -1.481 -47.710 1.00 97.06 98 LEU A CA 1
ATOM 808 C C . LEU A 1 98 ? 37.577 -0.395 -46.647 1.00 97.06 98 LEU A C 1
ATOM 810 O O . LEU A 1 98 ? 37.051 -0.531 -45.545 1.00 97.06 98 LEU A O 1
ATOM 814 N N . ARG A 1 99 ? 38.256 0.713 -46.977 1.00 97.19 99 ARG A N 1
ATOM 815 C CA . ARG A 1 99 ? 38.392 1.864 -46.066 1.00 97.19 99 ARG A CA 1
ATOM 816 C C . ARG A 1 99 ? 37.033 2.434 -45.668 1.00 97.19 99 ARG A C 1
ATOM 818 O O . ARG A 1 99 ? 36.809 2.705 -44.493 1.00 97.19 99 ARG A O 1
ATOM 825 N N . LEU A 1 100 ? 36.110 2.578 -46.618 1.00 97.44 100 LEU A N 1
ATOM 826 C CA . LEU A 1 100 ? 34.747 3.030 -46.327 1.00 97.44 100 LEU A CA 1
ATOM 827 C C . LEU A 1 100 ? 33.976 2.030 -45.459 1.00 97.44 100 LEU A C 1
ATOM 829 O O . LEU A 1 100 ? 33.222 2.441 -44.579 1.00 97.44 100 LEU A O 1
ATOM 833 N N . ALA A 1 101 ? 34.138 0.730 -45.701 1.00 97.06 101 ALA A N 1
ATOM 834 C CA . ALA A 1 101 ? 33.510 -0.311 -44.898 1.00 97.06 101 ALA A CA 1
ATOM 835 C C . ALA A 1 101 ? 34.045 -0.308 -43.459 1.00 97.06 101 ALA A C 1
ATOM 837 O O . ALA A 1 101 ? 33.249 -0.378 -42.527 1.00 97.06 101 ALA A O 1
ATOM 838 N N . MET A 1 102 ? 35.360 -0.150 -43.277 1.00 96.75 102 MET A N 1
ATOM 839 C CA . MET A 1 102 ? 35.985 -0.010 -41.960 1.00 96.75 102 MET A CA 1
ATOM 840 C C . MET A 1 102 ? 35.512 1.256 -41.245 1.00 96.75 102 MET A C 1
ATOM 842 O O . MET A 1 102 ? 35.056 1.162 -40.114 1.00 96.75 102 MET A O 1
ATOM 846 N N . ALA A 1 103 ? 35.486 2.408 -41.921 1.00 96.69 103 ALA A N 1
ATOM 847 C CA . ALA A 1 103 ? 34.983 3.651 -41.333 1.00 96.69 103 ALA A CA 1
ATOM 848 C C . ALA A 1 103 ? 33.501 3.553 -40.918 1.00 96.69 103 ALA A C 1
ATOM 850 O O . ALA A 1 103 ? 33.094 4.094 -39.894 1.00 96.69 103 ALA A O 1
ATOM 851 N N . ARG A 1 104 ? 32.671 2.835 -41.691 1.00 97.56 104 ARG A N 1
ATOM 852 C CA . ARG A 1 104 ? 31.277 2.549 -41.306 1.00 97.56 104 ARG A CA 1
ATOM 853 C C . ARG A 1 104 ? 31.187 1.602 -40.113 1.00 97.56 104 ARG A C 1
ATOM 855 O O . ARG A 1 104 ? 30.281 1.770 -39.305 1.00 97.56 104 ARG A O 1
ATOM 862 N N . ALA A 1 105 ? 32.075 0.613 -40.025 1.00 96.56 105 ALA A N 1
ATOM 863 C CA . ALA A 1 105 ? 32.131 -0.301 -38.890 1.00 96.56 105 ALA A CA 1
ATOM 864 C C . ALA A 1 105 ? 32.542 0.443 -37.612 1.00 96.56 105 ALA A C 1
ATOM 866 O O . ALA A 1 105 ? 31.837 0.337 -36.617 1.00 96.56 105 ALA A O 1
ATOM 867 N N . GLU A 1 106 ? 33.582 1.276 -37.674 1.00 97.12 106 GLU A N 1
ATOM 868 C CA . GLU A 1 106 ? 34.013 2.136 -36.563 1.00 97.12 106 GLU A CA 1
ATOM 869 C C . GLU A 1 106 ? 32.885 3.080 -36.118 1.00 97.12 106 GLU A C 1
ATOM 871 O O . GLU A 1 106 ? 32.539 3.120 -34.941 1.00 97.12 106 GLU A O 1
ATOM 876 N N . ALA A 1 107 ? 32.215 3.758 -37.057 1.00 96.75 107 ALA A N 1
ATOM 877 C CA . ALA A 1 107 ? 31.074 4.616 -36.728 1.00 96.75 107 ALA A CA 1
ATOM 878 C C . ALA A 1 107 ? 29.899 3.837 -36.105 1.00 96.75 107 ALA A C 1
ATOM 880 O O . ALA A 1 107 ? 29.204 4.349 -35.227 1.00 96.75 107 ALA A O 1
ATOM 881 N N . ALA A 1 108 ? 29.657 2.599 -36.545 1.00 96.69 108 ALA A N 1
ATOM 882 C CA . ALA A 1 108 ? 28.633 1.741 -35.954 1.00 96.69 108 ALA A CA 1
ATOM 883 C C . ALA A 1 108 ? 29.018 1.278 -34.538 1.00 96.69 108 ALA A C 1
ATOM 885 O O . ALA A 1 108 ? 28.149 1.198 -33.669 1.00 96.69 108 ALA A O 1
ATOM 886 N N . GLU A 1 109 ? 30.301 1.008 -34.286 1.00 96.94 109 GLU A N 1
ATOM 887 C CA . GLU A 1 109 ? 30.820 0.693 -32.952 1.00 96.94 109 GLU A CA 1
ATOM 888 C C . GLU A 1 109 ? 30.695 1.891 -32.002 1.00 96.94 109 GLU A C 1
ATOM 890 O O . GLU A 1 109 ? 30.214 1.729 -30.879 1.00 96.94 109 GLU A O 1
ATOM 895 N N . GLU A 1 110 ? 31.024 3.102 -32.459 1.00 96.81 110 GLU A N 1
ATOM 896 C CA . GLU A 1 110 ? 30.831 4.336 -31.687 1.00 96.81 110 GLU A CA 1
ATOM 897 C C . GLU A 1 110 ? 29.353 4.567 -31.341 1.00 96.81 110 GLU A C 1
ATOM 899 O O . GLU A 1 110 ? 29.013 4.841 -30.186 1.00 96.81 110 GLU A O 1
ATOM 904 N N . GLN A 1 111 ? 28.451 4.382 -32.310 1.00 97.56 111 GLN A N 1
ATOM 905 C CA . GLN A 1 111 ? 27.007 4.469 -32.073 1.00 97.56 111 GLN A CA 1
ATOM 906 C C . GLN A 1 111 ? 26.524 3.415 -31.071 1.00 97.56 111 GLN A C 1
ATOM 908 O O . GLN A 1 111 ? 25.709 3.718 -30.197 1.00 97.56 111 GLN A O 1
ATOM 913 N N . ALA A 1 112 ? 27.033 2.184 -31.155 1.00 97.62 112 ALA A N 1
ATOM 914 C CA . ALA A 1 112 ? 26.697 1.129 -30.205 1.00 97.62 112 ALA A CA 1
ATOM 915 C C . ALA A 1 112 ? 27.186 1.464 -28.787 1.00 97.62 112 ALA A C 1
ATOM 917 O O . ALA A 1 112 ? 26.453 1.236 -27.823 1.00 97.62 112 ALA A O 1
ATOM 918 N N . ALA A 1 113 ? 28.381 2.046 -28.650 1.00 97.31 113 ALA A N 1
ATOM 919 C CA . ALA A 1 113 ? 28.908 2.500 -27.367 1.00 97.31 113 ALA A CA 1
ATOM 920 C C . ALA A 1 113 ? 28.060 3.636 -26.772 1.00 97.31 113 ALA A C 1
ATOM 922 O O . ALA A 1 113 ? 27.751 3.607 -25.578 1.00 97.31 113 ALA A O 1
ATOM 923 N N . GLN A 1 114 ? 27.620 4.591 -27.598 1.00 97.44 114 GLN A N 1
ATOM 924 C CA . GLN A 1 114 ? 26.729 5.667 -27.163 1.00 97.44 114 GLN A CA 1
ATOM 925 C C . GLN A 1 114 ? 25.387 5.117 -26.660 1.00 97.44 114 GLN A C 1
ATOM 927 O O . GLN A 1 114 ? 24.987 5.408 -25.532 1.00 97.44 114 GLN A O 1
ATOM 932 N N . LEU A 1 115 ? 24.725 4.265 -27.451 1.00 98.19 115 LEU A N 1
ATOM 933 C CA . LEU A 1 115 ? 23.458 3.639 -27.059 1.00 98.19 115 LEU A CA 1
ATOM 934 C C . LEU A 1 115 ? 23.614 2.768 -25.809 1.00 98.19 115 LEU A C 1
ATOM 936 O O . LEU A 1 115 ? 22.719 2.726 -24.967 1.00 98.19 115 LEU A O 1
ATOM 940 N N . HIS A 1 116 ? 24.752 2.085 -25.654 1.00 98.25 116 HIS A N 1
ATOM 941 C CA . HIS A 1 116 ? 25.047 1.343 -24.434 1.00 98.25 116 HIS A CA 1
ATOM 942 C C . HIS A 1 116 ? 25.125 2.276 -23.221 1.00 98.25 116 HIS A C 1
ATOM 944 O O . HIS A 1 116 ? 24.526 1.972 -22.192 1.00 98.25 116 HIS A O 1
ATOM 950 N N . GLY A 1 117 ? 25.799 3.423 -23.342 1.00 98.25 117 GLY A N 1
ATOM 951 C CA . GLY A 1 117 ? 25.842 4.443 -22.291 1.00 98.25 117 GLY A CA 1
ATOM 952 C C . GLY A 1 117 ? 24.452 4.962 -21.912 1.00 98.25 117 GLY A C 1
ATOM 953 O O . GLY A 1 117 ? 24.112 5.001 -20.729 1.00 98.25 117 GLY A O 1
ATOM 954 N N . GLU A 1 118 ? 23.617 5.280 -22.903 1.00 98.38 118 GLU A N 1
ATOM 955 C CA . GLU A 1 118 ? 22.229 5.720 -22.690 1.00 98.38 118 GLU A CA 1
ATOM 956 C C . GLU A 1 118 ? 21.386 4.641 -21.990 1.00 98.38 118 GLU A C 1
ATOM 958 O O . GLU A 1 118 ? 20.672 4.934 -21.030 1.00 98.38 118 GLU A O 1
ATOM 963 N N . LEU A 1 119 ? 21.516 3.374 -22.399 1.00 98.38 119 LEU A N 1
ATOM 964 C CA . LEU A 1 119 ? 20.838 2.246 -21.753 1.00 98.38 119 LEU A CA 1
ATOM 965 C C . LEU A 1 119 ? 21.289 2.040 -20.302 1.00 98.38 119 LEU A C 1
ATOM 967 O O . LEU A 1 119 ? 20.455 1.725 -19.453 1.00 98.38 119 LEU A O 1
ATOM 971 N N . GLN A 1 120 ? 22.579 2.214 -19.999 1.00 98.12 120 GLN A N 1
ATOM 972 C CA . GLN A 1 120 ? 23.087 2.127 -18.625 1.00 98.12 120 GLN A CA 1
ATOM 973 C C . GLN A 1 120 ? 22.544 3.268 -17.757 1.00 98.12 120 GLN A C 1
ATOM 975 O O . GLN A 1 120 ? 22.121 3.015 -16.630 1.00 98.12 120 GLN A O 1
ATOM 980 N N . SER A 1 121 ? 22.480 4.494 -18.289 1.00 98.00 121 SER A N 1
ATOM 981 C CA . SER A 1 121 ? 21.859 5.630 -17.591 1.00 98.00 121 SER A CA 1
ATOM 982 C C . SER A 1 121 ? 20.382 5.365 -17.307 1.00 98.00 121 SER A C 1
ATOM 984 O O . SER A 1 121 ? 19.948 5.437 -16.160 1.00 98.00 121 SER A O 1
ATOM 986 N N . ALA A 1 122 ? 19.621 4.957 -18.327 1.00 98.12 122 ALA A N 1
ATOM 987 C CA . ALA A 1 122 ? 18.203 4.637 -18.180 1.00 98.12 122 ALA A CA 1
ATOM 988 C C . ALA A 1 122 ? 17.970 3.484 -17.190 1.00 98.12 122 ALA A C 1
ATOM 990 O O . ALA A 1 122 ? 16.994 3.484 -16.437 1.00 98.12 122 ALA A O 1
ATOM 991 N N . ARG A 1 123 ? 18.874 2.497 -17.156 1.00 98.31 123 ARG A N 1
ATOM 992 C CA . ARG A 1 123 ? 18.825 1.409 -16.178 1.00 98.31 123 ARG A CA 1
ATOM 993 C C . ARG A 1 123 ? 19.074 1.911 -14.757 1.00 98.31 123 ARG A C 1
ATOM 995 O O . ARG A 1 123 ? 18.321 1.525 -13.869 1.00 98.31 123 ARG A O 1
ATOM 1002 N N . ALA A 1 124 ? 20.074 2.764 -14.548 1.00 98.19 124 ALA A N 1
ATOM 1003 C CA . ALA A 1 124 ? 20.354 3.350 -13.239 1.00 98.19 124 ALA A CA 1
ATOM 1004 C C . ALA A 1 124 ? 19.168 4.193 -12.739 1.00 98.19 124 ALA A C 1
ATOM 1006 O O . ALA A 1 124 ? 18.738 4.049 -11.597 1.00 98.19 124 ALA A O 1
ATOM 1007 N N . GLU A 1 125 ? 18.570 5.005 -13.612 1.00 98.12 125 GLU A N 1
ATOM 1008 C CA . GLU A 1 125 ? 17.357 5.770 -13.297 1.00 98.12 125 GLU A CA 1
ATOM 1009 C C . GLU A 1 125 ? 16.177 4.858 -12.932 1.00 98.12 125 GLU A C 1
ATOM 1011 O O . GLU A 1 125 ? 15.458 5.117 -11.965 1.00 98.12 125 GLU A O 1
ATOM 1016 N N . ALA A 1 126 ? 15.992 3.756 -13.664 1.00 98.12 126 ALA A N 1
ATOM 1017 C CA . ALA A 1 126 ? 14.951 2.779 -13.364 1.00 98.12 126 ALA A CA 1
ATOM 1018 C C . ALA A 1 126 ? 15.187 2.054 -12.028 1.00 98.12 126 ALA A C 1
ATOM 1020 O O . ALA A 1 126 ? 14.221 1.736 -11.334 1.00 98.12 126 ALA A O 1
ATOM 1021 N N . GLU A 1 127 ? 16.440 1.785 -11.660 1.00 98.56 127 GLU A N 1
ATOM 1022 C CA . GLU A 1 127 ? 16.798 1.202 -10.362 1.00 98.56 127 GLU A CA 1
ATOM 1023 C C . GLU A 1 127 ? 16.467 2.177 -9.220 1.00 98.56 127 GLU A C 1
ATOM 1025 O O . GLU A 1 127 ? 15.742 1.796 -8.301 1.00 98.56 127 GLU A O 1
ATOM 1030 N N . VAL A 1 128 ? 16.828 3.459 -9.344 1.00 98.62 128 VAL A N 1
ATOM 1031 C CA . VAL A 1 128 ? 16.446 4.504 -8.371 1.00 98.62 128 VAL A CA 1
ATOM 1032 C C . VAL A 1 128 ? 14.922 4.636 -8.247 1.00 98.62 128 VAL A C 1
ATOM 1034 O O . VAL A 1 128 ? 14.382 4.733 -7.143 1.00 98.62 128 VAL A O 1
ATOM 1037 N N . ALA A 1 129 ? 14.195 4.605 -9.368 1.00 98.44 129 ALA A N 1
ATOM 1038 C CA . ALA A 1 129 ? 12.735 4.668 -9.353 1.00 98.44 129 ALA A CA 1
ATOM 1039 C C . ALA A 1 129 ? 12.105 3.457 -8.640 1.00 98.44 129 ALA A C 1
ATOM 1041 O O . ALA A 1 129 ? 11.110 3.610 -7.928 1.00 98.44 129 ALA A O 1
ATOM 1042 N N . ARG A 1 130 ? 12.680 2.257 -8.799 1.00 98.50 130 ARG A N 1
ATOM 1043 C CA . ARG A 1 130 ? 12.229 1.050 -8.086 1.00 98.50 130 ARG A CA 1
ATOM 1044 C C . ARG A 1 130 ? 12.448 1.174 -6.584 1.00 98.50 130 ARG A C 1
ATOM 1046 O O . ARG A 1 130 ? 11.511 0.914 -5.837 1.00 98.50 130 ARG A O 1
ATOM 1053 N N . GLU A 1 131 ? 13.624 1.623 -6.154 1.00 98.38 131 GLU A N 1
ATOM 1054 C CA . GLU A 1 131 ? 13.920 1.836 -4.731 1.00 98.38 131 GLU A CA 1
ATOM 1055 C C . GLU A 1 131 ? 12.960 2.852 -4.096 1.00 98.38 131 GLU A C 1
ATOM 1057 O O . GLU A 1 131 ? 12.454 2.638 -2.991 1.00 98.38 131 GLU A O 1
ATOM 1062 N N . LEU A 1 132 ? 12.632 3.932 -4.813 1.00 98.69 132 LEU A N 1
ATOM 1063 C CA . LEU A 1 132 ? 11.649 4.911 -4.351 1.00 98.69 132 LEU A CA 1
ATOM 1064 C C . LEU A 1 132 ? 10.253 4.291 -4.188 1.00 98.69 132 LEU A C 1
ATOM 1066 O O . LEU A 1 132 ? 9.588 4.530 -3.180 1.00 98.69 132 LEU A O 1
ATOM 1070 N N . LEU A 1 133 ? 9.809 3.482 -5.154 1.00 98.50 133 LEU A N 1
ATOM 1071 C CA . LEU A 1 133 ? 8.518 2.794 -5.075 1.00 98.50 133 LEU A CA 1
ATOM 1072 C C . LEU A 1 133 ? 8.479 1.773 -3.935 1.00 98.50 133 LEU A C 1
ATOM 1074 O O . LEU A 1 133 ? 7.458 1.667 -3.257 1.00 98.50 133 LEU A O 1
ATOM 1078 N N . GLU A 1 134 ? 9.570 1.048 -3.693 1.00 98.62 134 GLU A N 1
ATOM 1079 C CA . GLU A 1 134 ? 9.678 0.126 -2.560 1.00 98.62 134 GLU A CA 1
ATOM 1080 C C . GLU A 1 134 ? 9.608 0.865 -1.224 1.00 98.62 134 GLU A C 1
ATOM 1082 O O . GLU A 1 134 ? 8.874 0.441 -0.329 1.00 98.62 134 GLU A O 1
ATOM 1087 N N . ARG A 1 135 ? 10.275 2.018 -1.108 1.00 98.69 135 ARG A N 1
ATOM 1088 C CA . ARG A 1 135 ? 10.166 2.881 0.07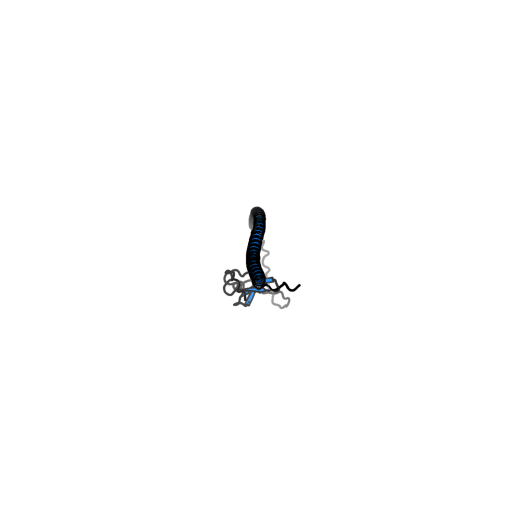2 1.00 98.69 135 ARG A CA 1
ATOM 1089 C C . ARG A 1 135 ? 8.737 3.369 0.292 1.00 98.69 135 ARG A C 1
ATOM 1091 O O . ARG A 1 135 ? 8.207 3.208 1.388 1.00 98.69 135 ARG A O 1
ATOM 1098 N N . MET A 1 136 ? 8.097 3.920 -0.740 1.00 98.56 136 MET A N 1
ATOM 1099 C CA . MET A 1 136 ? 6.709 4.388 -0.650 1.00 98.56 136 MET A CA 1
ATOM 1100 C C . MET A 1 136 ? 5.750 3.251 -0.296 1.00 98.56 136 MET A C 1
ATOM 1102 O O . MET A 1 136 ? 4.826 3.435 0.493 1.00 98.56 136 MET A O 1
ATOM 1106 N N . ARG A 1 137 ? 5.970 2.055 -0.850 1.00 98.56 137 ARG A N 1
ATOM 1107 C CA . ARG A 1 137 ? 5.200 0.864 -0.495 1.00 98.56 137 ARG A CA 1
ATOM 1108 C C . ARG A 1 137 ? 5.386 0.505 0.980 1.00 98.56 137 ARG A C 1
ATOM 1110 O O . ARG A 1 137 ? 4.390 0.235 1.642 1.00 98.56 137 ARG A O 1
ATOM 1117 N N . GLY A 1 138 ? 6.613 0.539 1.496 1.00 98.31 138 GLY A N 1
ATOM 1118 C CA . GLY A 1 138 ? 6.885 0.324 2.919 1.00 98.31 138 GLY A CA 1
ATOM 1119 C C . GLY A 1 138 ? 6.190 1.355 3.815 1.00 98.31 138 GLY A C 1
ATOM 1120 O O . GLY A 1 138 ? 5.574 0.989 4.813 1.00 98.31 138 GLY A O 1
ATOM 1121 N N . GLU A 1 139 ? 6.212 2.633 3.428 1.00 98.56 139 GLU A N 1
ATOM 1122 C CA . GLU A 1 139 ? 5.500 3.710 4.134 1.00 98.56 139 GLU A CA 1
ATOM 1123 C C . GLU A 1 139 ? 3.974 3.483 4.131 1.00 98.56 139 GLU A C 1
ATOM 1125 O O . GLU A 1 139 ? 3.325 3.627 5.168 1.00 98.56 139 GLU A O 1
ATOM 1130 N N . LEU A 1 140 ? 3.395 3.046 3.005 1.00 98.56 140 LEU A N 1
ATOM 1131 C CA . LEU A 1 140 ? 1.972 2.693 2.907 1.00 98.56 140 LEU A CA 1
ATOM 1132 C C . LEU A 1 140 ? 1.605 1.457 3.741 1.00 98.56 140 LEU A C 1
ATOM 1134 O O . LEU A 1 140 ? 0.546 1.437 4.368 1.00 98.56 140 LEU A O 1
ATOM 1138 N N . GLU A 1 141 ? 2.453 0.427 3.753 1.00 98.56 141 GLU A N 1
ATOM 1139 C CA . GLU A 1 141 ? 2.260 -0.773 4.576 1.00 98.56 141 GLU A CA 1
ATOM 1140 C C . GLU A 1 141 ? 2.318 -0.426 6.075 1.00 98.56 141 GLU A C 1
ATOM 1142 O O . GLU A 1 141 ? 1.455 -0.873 6.833 1.00 98.56 141 GLU A O 1
ATOM 1147 N N . SER A 1 142 ? 3.250 0.441 6.490 1.00 98.12 142 SER A N 1
ATOM 1148 C CA . SER A 1 142 ? 3.322 0.961 7.865 1.00 98.12 142 SER A CA 1
ATOM 1149 C C . SER A 1 142 ? 2.066 1.746 8.240 1.00 98.12 142 SER A C 1
ATOM 1151 O O . SER A 1 142 ? 1.426 1.448 9.248 1.00 98.12 142 SER A O 1
ATOM 1153 N N . ALA A 1 143 ? 1.651 2.697 7.397 1.00 98.31 143 ALA A N 1
ATOM 1154 C CA . ALA A 1 143 ? 0.449 3.495 7.631 1.00 98.31 143 ALA A CA 1
ATOM 1155 C C . ALA A 1 143 ? -0.815 2.622 7.717 1.00 98.31 143 ALA A C 1
ATOM 1157 O O . ALA A 1 143 ? -1.713 2.878 8.523 1.00 98.31 143 ALA A O 1
ATOM 1158 N N . ARG A 1 144 ? -0.884 1.552 6.915 1.00 98.50 144 ARG A N 1
ATOM 1159 C CA . ARG A 1 144 ? -1.971 0.574 6.992 1.00 98.50 144 ARG A CA 1
ATOM 1160 C C . ARG A 1 144 ? -1.960 -0.186 8.318 1.00 98.50 144 ARG A C 1
ATOM 1162 O O . ARG A 1 144 ? -3.020 -0.322 8.923 1.00 98.50 144 ARG A O 1
ATOM 1169 N N . ALA A 1 145 ? -0.802 -0.657 8.776 1.00 98.31 145 ALA A N 1
ATOM 1170 C CA . ALA A 1 145 ? -0.689 -1.346 10.062 1.00 98.31 145 ALA A CA 1
ATOM 1171 C C . ALA A 1 145 ? -1.107 -0.433 11.229 1.00 98.31 145 ALA A C 1
ATOM 1173 O O . ALA A 1 145 ? -1.860 -0.852 12.109 1.00 98.31 145 ALA A O 1
ATOM 1174 N N . GLU A 1 146 ? -0.699 0.837 11.203 1.00 98.00 146 GLU A N 1
ATOM 1175 C CA . GLU A 1 146 ? -1.123 1.844 12.183 1.00 98.00 146 GLU A CA 1
ATOM 1176 C C . GLU A 1 146 ? -2.644 2.057 12.170 1.00 98.00 146 GLU A C 1
ATOM 1178 O O . GLU A 1 146 ? -3.279 2.088 13.229 1.00 98.00 146 GLU A O 1
ATOM 1183 N N . ALA A 1 147 ? -3.256 2.138 10.985 1.00 98.19 147 ALA A N 1
ATOM 1184 C CA . ALA A 1 147 ? -4.705 2.257 10.849 1.00 98.19 147 ALA A CA 1
ATOM 1185 C C . ALA A 1 147 ? -5.448 1.017 11.375 1.00 98.19 147 ALA A C 1
ATOM 1187 O O . ALA A 1 147 ? -6.486 1.152 12.026 1.00 98.19 147 ALA A O 1
ATOM 1188 N N . GLU A 1 148 ? -4.922 -0.186 11.138 1.00 98.62 148 GLU A N 1
ATOM 1189 C CA . GLU A 1 148 ? -5.489 -1.434 11.661 1.00 98.62 148 GLU A CA 1
ATOM 1190 C C . GLU A 1 148 ? -5.430 -1.476 13.198 1.00 98.62 148 GLU A C 1
ATOM 1192 O O . GLU A 1 148 ? -6.423 -1.829 13.843 1.00 98.62 148 GLU A O 1
ATOM 1197 N N . VAL A 1 149 ? -4.324 -1.030 13.806 1.00 98.56 149 VAL A N 1
ATOM 1198 C CA . VAL A 1 149 ? -4.204 -0.891 15.269 1.00 98.56 149 VAL A CA 1
ATOM 1199 C C . VAL A 1 149 ? -5.195 0.143 15.809 1.00 98.56 149 VAL A C 1
ATOM 1201 O O . VAL A 1 149 ? -5.878 -0.121 16.802 1.00 98.56 149 VAL A O 1
ATOM 1204 N N . ALA A 1 150 ? -5.334 1.294 15.147 1.00 98.25 150 ALA A N 1
ATOM 1205 C CA . ALA A 1 150 ? -6.298 2.318 15.540 1.00 98.25 150 ALA A CA 1
ATOM 1206 C C . ALA A 1 150 ? -7.740 1.782 15.490 1.00 98.25 150 ALA A C 1
ATOM 1208 O O . ALA A 1 150 ? -8.487 1.930 16.460 1.00 98.25 150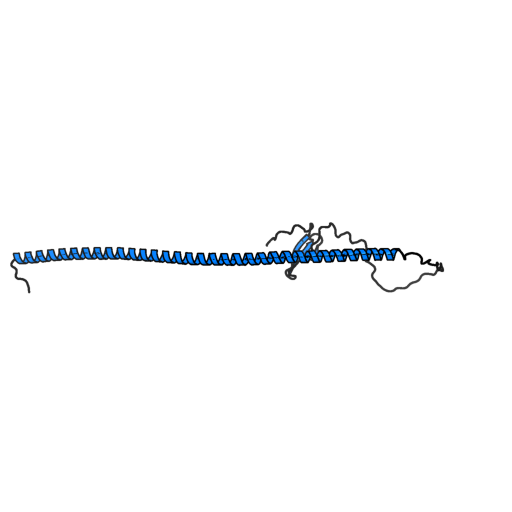 ALA A O 1
ATOM 1209 N N . GLN A 1 151 ? -8.113 1.078 14.417 1.00 98.31 151 GLN A N 1
ATOM 1210 C CA . GLN A 1 151 ? -9.424 0.434 14.297 1.00 98.31 151 GLN A CA 1
ATOM 1211 C C . GLN A 1 151 ? -9.647 -0.637 15.369 1.00 98.31 151 GLN A C 1
ATOM 1213 O O . GLN A 1 151 ? -10.732 -0.709 15.948 1.00 98.31 151 GLN A O 1
ATOM 1218 N N . ALA A 1 152 ? -8.640 -1.460 15.666 1.00 98.19 152 ALA A N 1
ATOM 1219 C CA . ALA A 1 152 ? -8.726 -2.454 16.731 1.00 98.19 152 ALA A CA 1
ATOM 1220 C C . ALA A 1 152 ? -8.940 -1.792 18.100 1.00 98.19 152 ALA A C 1
ATOM 1222 O O . ALA A 1 152 ? -9.794 -2.240 18.865 1.00 98.19 152 ALA A O 1
ATOM 1223 N N . SER A 1 153 ? -8.230 -0.694 18.381 1.00 98.50 153 SER A N 1
ATOM 1224 C CA . SER A 1 153 ? -8.393 0.064 19.626 1.00 98.50 153 SER A CA 1
ATOM 1225 C C . SER A 1 153 ? -9.809 0.625 19.775 1.00 98.50 153 SER A C 1
ATOM 1227 O O . SER A 1 153 ? -10.398 0.542 20.851 1.00 98.50 153 SER A O 1
ATOM 1229 N N . GLU A 1 154 ? -10.402 1.110 18.682 1.00 98.50 154 GLU A N 1
ATOM 1230 C CA . GLU A 1 154 ? -11.766 1.631 18.698 1.00 98.50 154 GLU A CA 1
ATOM 1231 C C . GLU A 1 154 ? -12.794 0.515 18.906 1.00 98.50 154 GLU A C 1
ATOM 1233 O O . GLU A 1 154 ? -13.721 0.654 19.700 1.00 98.50 154 GLU A O 1
ATOM 1238 N N . ARG A 1 155 ? -12.590 -0.649 18.279 1.00 98.62 155 ARG A N 1
ATOM 1239 C CA . ARG A 1 155 ? -13.436 -1.828 18.517 1.00 98.62 155 ARG A CA 1
ATOM 1240 C C . ARG A 1 155 ? -13.420 -2.261 19.981 1.00 98.62 155 ARG A C 1
ATOM 1242 O O . ARG A 1 155 ? -14.468 -2.635 20.500 1.00 98.62 155 ARG A O 1
ATOM 1249 N N . VAL A 1 156 ? -12.266 -2.203 20.647 1.00 98.69 156 VAL A N 1
ATOM 1250 C CA . VAL A 1 156 ? -12.167 -2.506 22.083 1.00 98.69 156 VAL A CA 1
ATOM 1251 C C . VAL A 1 156 ? -12.985 -1.509 22.902 1.00 98.69 156 VAL A C 1
ATOM 1253 O O . VAL A 1 156 ? -13.800 -1.942 23.712 1.00 98.69 156 VAL A O 1
ATOM 1256 N N . ARG A 1 157 ? -12.867 -0.201 22.633 1.00 98.69 157 ARG A N 1
ATOM 1257 C CA . ARG A 1 157 ? -13.669 0.830 23.323 1.00 98.69 157 ARG A CA 1
ATOM 1258 C C . ARG A 1 157 ? -15.168 0.606 23.159 1.00 98.69 157 ARG A C 1
ATOM 1260 O O . ARG A 1 157 ? -15.915 0.717 24.126 1.00 98.69 157 ARG A O 1
ATOM 1267 N N . VAL A 1 158 ? -15.616 0.253 21.954 1.00 98.62 158 VAL A N 1
ATOM 1268 C CA . VAL A 1 158 ? -17.029 -0.067 21.700 1.00 98.62 158 VAL A CA 1
ATOM 1269 C C . VAL A 1 158 ? -17.475 -1.268 22.539 1.00 98.62 158 VAL A C 1
ATOM 1271 O O . VAL A 1 158 ? -18.510 -1.198 23.196 1.00 98.62 158 VAL A O 1
ATOM 1274 N N . LEU A 1 159 ? -16.683 -2.342 22.588 1.00 98.62 159 LEU A N 1
ATOM 1275 C CA . LEU A 1 159 ? -17.005 -3.522 23.400 1.00 98.62 159 LEU A CA 1
ATOM 1276 C C . LEU A 1 159 ? -17.039 -3.215 24.904 1.00 98.62 159 LEU A C 1
ATOM 1278 O O . LEU A 1 159 ? -17.895 -3.746 25.617 1.00 98.62 159 LEU A O 1
ATOM 1282 N N . GLU A 1 160 ? -16.140 -2.358 25.389 1.00 98.62 160 GLU A N 1
ATOM 1283 C CA . GLU A 1 160 ? -16.136 -1.884 26.776 1.00 98.62 160 GLU A CA 1
ATOM 1284 C C . GLU A 1 160 ? -17.389 -1.063 27.092 1.00 98.62 160 GLU A C 1
ATOM 1286 O O . GLU A 1 160 ? -18.033 -1.299 28.116 1.00 98.62 160 GLU A O 1
ATOM 1291 N N . LEU A 1 161 ? -17.788 -0.156 26.195 1.00 98.69 161 LEU A N 1
ATOM 1292 C CA . LEU A 1 161 ? -19.021 0.623 26.334 1.00 98.69 161 LEU A CA 1
ATOM 1293 C C . LEU A 1 161 ? -20.263 -0.272 26.325 1.00 98.69 161 LEU A C 1
ATOM 1295 O O . LEU A 1 161 ? -21.157 -0.094 27.152 1.00 98.69 161 LEU A O 1
ATOM 1299 N N . GLU A 1 162 ? -20.316 -1.277 25.451 1.00 98.75 162 GLU A N 1
ATOM 1300 C CA . GLU A 1 162 ? -21.401 -2.260 25.449 1.00 98.75 162 GLU A CA 1
ATOM 1301 C C . GLU A 1 162 ? -21.433 -3.090 26.739 1.00 98.75 162 GLU A C 1
ATOM 1303 O O . GLU A 1 162 ? -22.507 -3.369 27.277 1.00 98.75 162 GLU A O 1
ATOM 1308 N N . ALA A 1 163 ? -20.272 -3.498 27.258 1.00 98.69 163 ALA A N 1
ATOM 1309 C CA . ALA A 1 163 ? -20.183 -4.217 28.525 1.00 98.69 163 ALA A CA 1
ATOM 1310 C C . ALA A 1 163 ? -20.642 -3.344 29.702 1.00 98.69 163 ALA A C 1
ATOM 1312 O O . ALA A 1 163 ? -21.404 -3.814 30.550 1.00 98.69 163 ALA A O 1
ATOM 1313 N N . ALA A 1 164 ? -20.250 -2.068 29.718 1.00 98.62 164 ALA A N 1
ATOM 1314 C CA . ALA A 1 164 ? -20.711 -1.094 30.699 1.00 98.62 164 ALA A CA 1
ATOM 1315 C C . ALA A 1 164 ? -22.233 -0.900 30.621 1.00 98.62 164 ALA A C 1
ATOM 1317 O O . ALA A 1 164 ? -22.908 -0.965 31.647 1.00 98.62 164 ALA A O 1
ATOM 1318 N N . ALA A 1 165 ? -22.795 -0.761 29.416 1.00 98.69 165 ALA A N 1
ATOM 1319 C CA . ALA A 1 165 ? -24.239 -0.653 29.213 1.00 98.69 165 ALA A CA 1
ATOM 1320 C C . ALA A 1 165 ? -24.986 -1.895 29.729 1.00 98.69 165 ALA A C 1
ATOM 1322 O O . ALA A 1 165 ? -25.967 -1.767 30.463 1.00 98.69 165 ALA A O 1
ATOM 1323 N N . ARG A 1 166 ? -24.484 -3.104 29.433 1.00 98.88 166 ARG A N 1
ATOM 1324 C CA . ARG A 1 166 ? -25.032 -4.359 29.982 1.00 98.88 166 ARG A CA 1
ATOM 1325 C C . ARG A 1 166 ? -24.999 -4.375 31.513 1.00 98.88 166 ARG A C 1
ATOM 1327 O O . ARG A 1 166 ? -25.982 -4.774 32.135 1.00 98.88 166 ARG A O 1
ATOM 1334 N N . ARG A 1 167 ? -23.907 -3.907 32.131 1.00 98.75 167 ARG A N 1
ATOM 1335 C CA . ARG A 1 167 ? -23.793 -3.834 33.596 1.00 98.75 167 ARG A CA 1
ATOM 1336 C C . ARG A 1 167 ? -24.784 -2.844 34.201 1.00 98.75 167 ARG A C 1
ATOM 1338 O O . ARG A 1 167 ? -25.369 -3.156 35.233 1.00 98.75 167 ARG A O 1
ATOM 1345 N N . VAL A 1 168 ? -25.001 -1.693 33.566 1.00 98.81 168 VAL A N 1
ATOM 1346 C CA . VAL A 1 168 ? -26.013 -0.718 34.007 1.00 98.81 168 VAL A CA 1
ATOM 1347 C C . VAL A 1 168 ? -27.405 -1.344 33.993 1.00 98.81 168 VAL A C 1
ATOM 1349 O O . VAL A 1 168 ? -28.103 -1.267 34.998 1.00 98.81 168 VAL A O 1
ATOM 1352 N N . VAL A 1 169 ? -27.784 -2.035 32.912 1.00 98.75 169 VAL A N 1
ATOM 1353 C CA . VAL A 1 169 ? -29.083 -2.730 32.829 1.00 98.75 169 VAL A CA 1
ATOM 1354 C C . VAL A 1 169 ? -29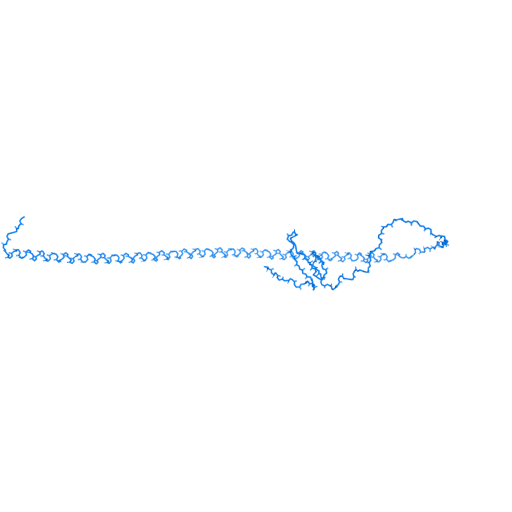.234 -3.769 33.944 1.00 98.75 169 VAL A C 1
ATOM 1356 O O . VAL A 1 169 ? -30.280 -3.831 34.587 1.00 98.75 169 VAL A O 1
ATOM 1359 N N . GLN A 1 170 ? -28.185 -4.548 34.220 1.00 98.69 170 GLN A N 1
ATOM 1360 C CA . GLN A 1 170 ? -28.195 -5.515 35.317 1.00 98.69 170 GLN A CA 1
ATOM 1361 C C . GLN A 1 170 ? -28.383 -4.835 36.683 1.00 98.69 170 GLN A C 1
ATOM 1363 O O . GLN A 1 170 ? -29.203 -5.284 37.478 1.00 98.69 170 GLN A O 1
ATOM 1368 N N . LEU A 1 171 ? -27.658 -3.744 36.946 1.00 98.69 171 LEU A N 1
ATOM 1369 C CA . LEU A 1 171 ? -27.782 -2.986 38.194 1.00 98.69 171 LEU A CA 1
ATOM 1370 C C . LEU A 1 171 ? -29.181 -2.383 38.365 1.00 98.69 171 LEU A C 1
ATOM 1372 O O . LEU A 1 171 ? -29.704 -2.384 39.474 1.00 98.69 171 LEU A O 1
ATOM 1376 N N . CYS A 1 172 ? -29.808 -1.904 37.288 1.00 98.62 172 CYS A N 1
ATOM 1377 C CA . CYS A 1 172 ? -31.199 -1.454 37.331 1.00 98.62 172 CYS A CA 1
ATOM 1378 C C . CYS A 1 172 ? -32.140 -2.591 37.756 1.00 98.62 172 CYS A C 1
ATOM 1380 O O . CYS A 1 172 ? -32.942 -2.399 38.664 1.00 98.62 172 CYS A O 1
ATOM 1382 N N . ALA A 1 173 ? -31.987 -3.791 37.186 1.00 98.62 173 ALA A N 1
ATOM 1383 C CA . ALA A 1 173 ? -32.797 -4.950 37.568 1.00 98.62 173 ALA A CA 1
ATOM 1384 C C . ALA A 1 173 ? -32.562 -5.397 39.026 1.00 98.62 173 ALA A C 1
ATOM 1386 O O . ALA A 1 173 ? -33.507 -5.767 39.727 1.00 98.62 173 ALA A O 1
ATOM 1387 N N . GLU A 1 174 ? -31.312 -5.346 39.500 1.00 98.62 174 GLU A N 1
ATOM 1388 C CA . GLU A 1 174 ? -30.958 -5.612 40.902 1.00 98.62 174 GLU A CA 1
ATOM 1389 C C . GLU A 1 174 ? -31.610 -4.581 41.844 1.00 98.62 174 GLU A C 1
ATOM 1391 O O . GLU A 1 174 ? -32.176 -4.959 42.871 1.00 98.62 174 GLU A O 1
ATOM 1396 N N . LEU A 1 175 ? -31.600 -3.293 41.476 1.00 98.69 175 LEU A N 1
ATOM 1397 C CA . LEU A 1 175 ? -32.250 -2.219 42.235 1.00 98.69 175 LEU A CA 1
ATOM 1398 C C . LEU A 1 175 ? -33.773 -2.372 42.280 1.00 98.69 175 LEU A C 1
ATOM 1400 O O . LEU A 1 175 ? -34.361 -2.205 43.347 1.00 98.69 175 LEU A O 1
ATOM 1404 N N . ASP A 1 176 ? -34.409 -2.707 41.159 1.00 98.69 176 ASP A N 1
ATOM 1405 C CA . ASP A 1 176 ? -35.857 -2.928 41.106 1.00 98.69 176 ASP A CA 1
ATOM 1406 C C . ASP A 1 176 ? -36.263 -4.141 41.955 1.00 98.69 176 ASP A C 1
ATOM 1408 O O . ASP A 1 176 ? -37.227 -4.076 42.720 1.00 98.69 176 ASP A O 1
ATOM 1412 N N . SER A 1 177 ? -35.471 -5.217 41.913 1.00 98.31 177 SER A N 1
ATOM 1413 C CA . SER A 1 177 ? -35.671 -6.393 42.772 1.00 98.31 177 SER A CA 1
ATOM 1414 C C . SER A 1 177 ? -35.513 -6.050 44.258 1.00 98.31 177 SER A C 1
ATOM 1416 O O . SER A 1 177 ? -36.305 -6.498 45.088 1.00 98.31 177 SER A O 1
ATOM 1418 N N . ALA A 1 178 ? -34.518 -5.229 44.608 1.00 98.25 178 ALA A N 1
ATOM 1419 C CA . ALA A 1 178 ? -34.298 -4.777 45.980 1.00 98.25 178 ALA A CA 1
ATOM 1420 C C . ALA A 1 178 ? -35.434 -3.872 46.485 1.00 98.25 178 ALA A C 1
ATOM 1422 O O . ALA A 1 178 ? -35.849 -4.003 47.637 1.00 98.25 178 ALA A O 1
ATOM 1423 N N . ARG A 1 179 ? -35.970 -2.992 45.628 1.00 98.50 179 ARG A N 1
ATOM 1424 C CA . ARG A 1 179 ? -37.143 -2.159 45.943 1.00 98.50 179 ARG A CA 1
ATOM 1425 C C . ARG A 1 179 ? -38.377 -3.011 46.217 1.00 98.50 179 ARG A C 1
ATOM 1427 O O . ARG A 1 179 ? -38.987 -2.847 47.267 1.00 98.50 179 ARG A O 1
ATOM 1434 N N . ALA A 1 180 ? -38.675 -3.975 45.347 1.00 98.00 180 ALA A N 1
ATOM 1435 C CA . ALA A 1 180 ? -39.797 -4.893 45.545 1.00 98.00 180 ALA A CA 1
ATOM 1436 C C . ALA A 1 180 ? -39.662 -5.707 46.848 1.00 98.00 180 ALA A C 1
ATOM 1438 O O . ALA A 1 180 ? -40.641 -5.918 47.563 1.00 98.00 180 ALA A O 1
ATOM 1439 N N . ALA A 1 181 ? -38.443 -6.138 47.194 1.00 97.62 181 ALA A N 1
ATOM 1440 C CA . ALA A 1 181 ? -38.181 -6.831 48.454 1.00 97.62 181 ALA A CA 1
ATOM 1441 C C . ALA A 1 181 ? -38.384 -5.925 49.683 1.00 97.62 181 ALA A C 1
ATOM 1443 O O . ALA A 1 181 ? -38.929 -6.381 50.688 1.00 97.62 181 ALA A O 1
ATOM 1444 N N . ALA A 1 182 ? -37.971 -4.655 49.607 1.00 97.25 182 ALA A N 1
ATOM 1445 C CA . ALA A 1 182 ? -38.181 -3.679 50.675 1.00 97.25 182 ALA A CA 1
ATOM 1446 C C . ALA A 1 182 ? -39.675 -3.384 50.886 1.00 97.25 182 ALA A C 1
ATOM 1448 O O . ALA A 1 182 ? -40.150 -3.462 52.015 1.00 97.25 182 ALA A O 1
ATOM 1449 N N . GLU A 1 183 ? -40.427 -3.154 49.807 1.00 97.56 183 GLU A N 1
ATOM 1450 C CA . GLU A 1 183 ? -41.885 -2.969 49.855 1.00 97.56 183 GLU A CA 1
ATOM 1451 C C . GLU A 1 183 ? -42.589 -4.195 50.459 1.00 97.56 183 GLU A C 1
ATOM 1453 O O . GLU A 1 183 ? -43.453 -4.064 51.328 1.00 97.56 183 GLU A O 1
ATOM 1458 N N . GLY A 1 184 ? -42.175 -5.404 50.062 1.00 97.06 184 GLY A N 1
ATOM 1459 C CA . GLY A 1 184 ? -42.688 -6.649 50.636 1.00 97.06 184 GLY A CA 1
ATOM 1460 C C . GLY A 1 184 ? -42.370 -6.807 52.128 1.00 97.06 184 GLY A C 1
ATOM 1461 O O . GLY A 1 184 ? -43.209 -7.293 52.887 1.00 97.06 184 GLY A O 1
ATOM 1462 N N . ALA A 1 185 ? -41.186 -6.377 52.573 1.00 96.69 185 ALA A N 1
ATOM 1463 C CA . ALA A 1 185 ? -40.805 -6.396 53.984 1.00 96.69 185 ALA A CA 1
ATOM 1464 C C . ALA A 1 185 ? -41.600 -5.374 54.814 1.00 96.69 185 ALA A C 1
ATOM 1466 O O . ALA A 1 185 ? -42.014 -5.693 55.930 1.00 96.69 185 ALA A O 1
ATOM 1467 N N . GLU A 1 186 ? -41.853 -4.180 54.271 1.00 96.94 186 GLU A N 1
ATOM 1468 C CA . GLU A 1 186 ? -42.708 -3.169 54.902 1.00 96.94 186 GLU A CA 1
ATOM 1469 C C . GLU A 1 186 ? -44.158 -3.649 55.036 1.00 96.94 186 GLU A C 1
ATOM 1471 O O . GLU A 1 186 ? -44.765 -3.482 56.094 1.00 96.94 186 GLU A O 1
ATOM 1476 N N . GLU A 1 187 ? -44.714 -4.286 54.001 1.00 96.50 187 GLU A N 1
ATOM 1477 C CA . GLU A 1 187 ? -46.056 -4.881 54.057 1.00 96.50 187 GLU A CA 1
ATOM 1478 C C . GLU A 1 187 ? -46.121 -6.019 55.087 1.00 96.50 187 GLU A C 1
ATOM 1480 O O . GLU A 1 187 ? -47.022 -6.047 55.922 1.00 96.50 187 GLU A O 1
ATOM 1485 N N . ALA A 1 188 ? -45.133 -6.920 55.101 1.00 95.25 188 ALA A N 1
ATOM 1486 C CA . ALA A 1 188 ? -45.062 -7.996 56.090 1.00 95.25 188 ALA A CA 1
ATOM 1487 C C . ALA A 1 188 ? -44.935 -7.464 57.530 1.00 95.25 188 ALA A C 1
ATOM 1489 O O . ALA A 1 188 ? -45.512 -8.042 58.453 1.00 95.25 188 ALA A O 1
ATOM 1490 N N . GLY A 1 189 ? -44.201 -6.363 57.724 1.00 96.12 189 GLY A N 1
ATOM 1491 C CA . GLY A 1 189 ? -44.144 -5.637 58.992 1.00 96.12 189 GLY A CA 1
ATOM 1492 C C . GLY A 1 189 ? -45.517 -5.106 59.405 1.00 96.12 189 GLY A C 1
ATOM 1493 O O . GLY A 1 189 ? -45.981 -5.422 60.498 1.00 96.12 189 GLY A O 1
ATOM 1494 N N . ARG A 1 190 ? -46.212 -4.404 58.498 1.00 95.94 190 ARG A N 1
ATOM 1495 C CA . ARG A 1 190 ? -47.575 -3.892 58.736 1.00 95.94 190 ARG A CA 1
ATOM 1496 C C . ARG A 1 190 ? -48.565 -5.001 59.098 1.00 95.94 190 ARG A C 1
ATOM 1498 O O . ARG A 1 190 ? -49.342 -4.833 60.033 1.00 95.94 190 ARG A O 1
ATOM 1505 N N . VAL A 1 191 ? -48.523 -6.141 58.405 1.00 95.38 191 VAL A N 1
ATOM 1506 C CA . VAL A 1 191 ? -49.379 -7.299 58.719 1.00 95.38 191 VAL A CA 1
ATOM 1507 C C . VAL A 1 191 ? -49.088 -7.836 60.122 1.00 95.38 191 VAL A C 1
ATOM 1509 O O . VAL A 1 191 ? -50.024 -8.047 60.889 1.00 95.38 191 VAL A O 1
ATOM 1512 N N . ARG A 1 192 ? -47.811 -8.002 60.493 1.00 95.25 192 ARG A N 1
ATOM 1513 C CA . ARG A 1 192 ? -47.425 -8.460 61.841 1.00 95.25 192 ARG A CA 1
ATOM 1514 C C . ARG A 1 192 ? -47.890 -7.507 62.938 1.00 95.25 192 ARG A C 1
ATOM 1516 O O . ARG A 1 192 ? -48.347 -7.972 63.980 1.00 95.25 192 ARG A O 1
ATOM 1523 N N . ASP A 1 193 ? -47.788 -6.201 62.715 1.00 94.06 193 ASP A N 1
ATOM 1524 C CA . ASP A 1 193 ? -48.248 -5.194 63.675 1.00 94.06 193 ASP A CA 1
ATOM 1525 C C . ASP A 1 193 ? -49.771 -5.260 63.861 1.00 94.06 193 ASP A C 1
ATOM 1527 O O . ASP A 1 193 ? -50.249 -5.299 64.997 1.00 94.06 193 ASP A O 1
ATOM 1531 N N . LEU A 1 194 ? -50.534 -5.377 62.767 1.00 93.81 194 LEU A N 1
ATOM 1532 C CA . LEU A 1 194 ? -51.990 -5.558 62.815 1.00 93.81 194 LEU A CA 1
ATOM 1533 C C . LEU A 1 194 ? -52.395 -6.861 63.517 1.00 93.81 194 LEU A C 1
ATOM 1535 O O . LEU A 1 194 ? -53.338 -6.870 64.309 1.00 93.81 194 LEU A O 1
ATOM 1539 N N . GLU A 1 195 ? -51.684 -7.963 63.262 1.00 90.94 195 GLU A N 1
ATOM 1540 C CA . GLU A 1 195 ? -51.891 -9.223 63.981 1.00 90.94 195 GLU A CA 1
ATOM 1541 C C . GLU A 1 195 ? -51.650 -9.028 65.484 1.00 90.94 195 GLU A C 1
ATOM 1543 O O . GLU A 1 195 ? -52.515 -9.362 66.295 1.00 90.94 195 GLU A O 1
ATOM 1548 N N . LEU A 1 196 ? -50.518 -8.432 65.872 1.00 89.88 196 LEU A N 1
ATOM 1549 C CA . LEU A 1 196 ? -50.190 -8.130 67.270 1.00 89.88 196 LEU A CA 1
ATOM 1550 C C . LEU A 1 196 ? -51.262 -7.264 67.951 1.00 89.88 196 LEU A C 1
ATOM 1552 O O . LEU A 1 196 ? -51.616 -7.524 69.105 1.00 89.88 196 LEU A O 1
ATOM 1556 N N . GLU A 1 197 ? -51.802 -6.256 67.267 1.00 89.94 197 GLU A N 1
ATOM 1557 C CA . GLU A 1 197 ? -52.909 -5.435 67.771 1.00 89.94 197 GLU A CA 1
ATOM 1558 C C . GLU A 1 197 ? -54.203 -6.240 67.941 1.00 89.94 197 GLU A C 1
ATOM 1560 O O . GLU A 1 197 ? -54.853 -6.149 68.989 1.00 89.94 197 GLU A O 1
ATOM 1565 N N . ALA A 1 198 ? -54.559 -7.080 66.965 1.00 89.19 198 ALA A N 1
ATOM 1566 C CA . ALA A 1 198 ? -55.730 -7.952 67.050 1.00 89.19 198 ALA A CA 1
ATOM 1567 C C . ALA A 1 198 ? -55.639 -8.901 68.258 1.00 89.19 198 ALA A C 1
ATOM 1569 O O . ALA A 1 198 ? -56.605 -9.026 69.022 1.00 89.19 198 ALA A O 1
ATOM 1570 N N . TRP A 1 199 ? -54.458 -9.489 68.485 1.00 86.25 199 TRP A N 1
ATOM 1571 C CA . TRP A 1 199 ? -54.157 -10.312 69.660 1.00 86.25 199 TRP A CA 1
ATOM 1572 C C . TRP A 1 199 ? -54.343 -9.539 70.973 1.00 86.25 199 TRP A C 1
ATOM 1574 O O . TRP A 1 199 ? -55.001 -10.039 71.889 1.00 86.25 199 TRP A O 1
ATOM 1584 N N . ARG A 1 200 ? -53.837 -8.299 71.064 1.00 86.62 200 ARG A N 1
ATOM 1585 C CA . ARG A 1 200 ? -54.008 -7.445 72.257 1.00 86.62 200 ARG A CA 1
ATOM 1586 C C . ARG A 1 200 ? -55.477 -7.156 72.563 1.00 86.62 200 ARG A C 1
ATOM 1588 O O . ARG A 1 200 ? -55.863 -7.171 73.729 1.00 86.62 200 ARG A O 1
ATOM 1595 N N . HIS A 1 201 ? -56.295 -6.918 71.540 1.00 83.19 201 HIS A N 1
ATOM 1596 C CA . HIS A 1 201 ? -57.716 -6.615 71.722 1.00 83.19 201 HIS A CA 1
ATOM 1597 C C . HIS A 1 201 ? -58.567 -7.829 72.114 1.00 83.19 201 HIS A C 1
ATOM 1599 O O . HIS A 1 201 ? -59.558 -7.664 72.821 1.00 83.19 201 HIS A O 1
ATOM 1605 N N . HIS A 1 202 ? -58.195 -9.038 71.688 1.00 80.25 202 HIS A N 1
ATOM 1606 C CA . HIS A 1 202 ? -58.996 -10.243 71.936 1.00 80.25 202 HIS A CA 1
ATOM 1607 C C . HIS A 1 202 ? -58.667 -10.942 73.267 1.00 80.25 202 HIS A C 1
ATOM 1609 O O . HIS A 1 202 ? -59.316 -11.926 73.612 1.00 80.25 202 HIS A O 1
ATOM 1615 N N . GLY A 1 203 ? -57.696 -10.438 74.042 1.00 64.31 203 GLY A N 1
ATOM 1616 C CA . GLY A 1 203 ? -57.393 -10.937 75.390 1.00 64.31 203 GLY A CA 1
ATOM 1617 C C . GLY A 1 203 ? -56.916 -12.394 75.439 1.00 64.31 203 GLY A C 1
ATOM 1618 O O . GLY A 1 203 ? -56.966 -13.021 76.497 1.00 64.31 203 GLY A O 1
ATOM 1619 N N . VAL A 1 204 ? -56.469 -12.950 74.311 1.00 60.94 204 VAL A N 1
ATOM 1620 C CA . VAL A 1 204 ? -55.982 -14.329 74.230 1.00 60.94 204 VAL A CA 1
ATOM 1621 C C . VAL A 1 204 ? -54.501 -14.332 74.610 1.00 60.94 204 VAL A C 1
ATOM 1623 O O . VAL A 1 204 ? -53.690 -13.656 73.980 1.00 60.94 204 VAL A O 1
ATOM 1626 N N . ALA A 1 205 ? -54.147 -15.064 75.668 1.00 57.50 205 ALA A N 1
ATOM 1627 C CA . ALA A 1 205 ? -52.759 -15.252 76.078 1.00 57.50 205 ALA A CA 1
ATOM 1628 C C . ALA A 1 205 ? -51.937 -15.842 74.917 1.00 57.50 205 ALA A C 1
ATOM 1630 O O . ALA A 1 205 ? -52.385 -16.784 74.263 1.00 57.50 205 ALA A O 1
ATOM 1631 N N . GLN A 1 206 ? -50.751 -15.276 74.665 1.00 54.41 206 GLN A N 1
ATOM 1632 C CA . GLN A 1 206 ? -49.815 -15.761 73.647 1.00 54.41 206 GLN A CA 1
ATOM 1633 C C . GLN A 1 206 ? -49.585 -17.276 73.811 1.00 54.41 206 GLN A C 1
ATOM 1635 O O . GLN A 1 206 ? -49.260 -17.704 74.923 1.00 54.41 206 GLN A O 1
ATOM 1640 N N . PRO A 1 207 ? -49.710 -18.095 72.752 1.00 53.59 207 PRO A N 1
ATOM 1641 C CA . PRO A 1 207 ? -49.188 -19.452 72.793 1.00 53.59 207 PRO A CA 1
ATOM 1642 C C . PRO A 1 207 ? -47.654 -19.380 72.837 1.00 53.59 207 PRO A C 1
ATOM 1644 O O . PRO A 1 207 ? -47.044 -18.678 72.028 1.00 53.59 207 PRO A O 1
ATOM 1647 N N . GLY A 1 208 ? -47.073 -20.038 73.844 1.00 57.69 208 GLY A N 1
ATOM 1648 C CA . GLY A 1 208 ? -45.625 -20.147 74.055 1.00 57.69 208 GLY A CA 1
ATOM 1649 C C . GLY A 1 208 ? -44.937 -21.120 73.110 1.00 57.69 208 GLY A C 1
ATOM 1650 O O . GLY A 1 208 ? -45.635 -21.976 72.521 1.00 57.69 208 GLY A O 1
#